Protein AF-A6QCM3-F1 (afdb_monomer)

Solvent-accessible surface area (backbone atoms only — not comparable to full-atom values): 12973 Å² total; per-residue (Å²): 137,92,85,82,81,68,59,66,68,83,46,52,61,60,51,54,53,36,46,76,75,52,32,42,80,72,39,63,31,50,43,103,75,42,80,46,74,43,72,46,65,87,65,64,56,74,44,76,52,71,50,79,30,60,52,67,71,59,39,51,53,51,54,53,53,41,45,76,72,65,36,28,58,71,45,60,38,63,46,97,69,31,36,36,35,39,33,34,29,69,42,72,60,39,85,38,44,80,50,76,41,70,46,67,71,58,46,54,53,50,51,53,52,40,43,76,72,64,27,43,80,59,38,65,35,53,50,96,73,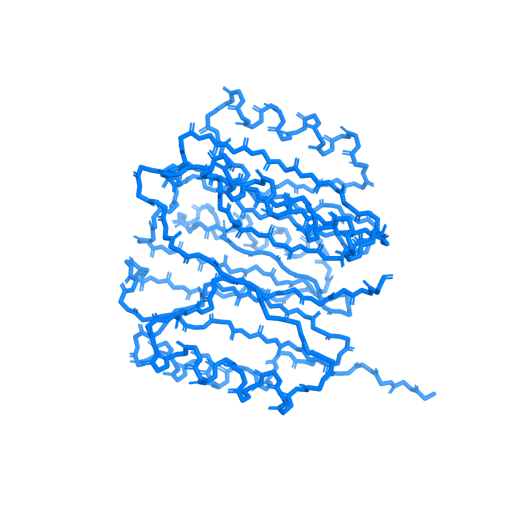30,41,39,39,29,27,24,26,68,73,63,63,79,46,74,54,71,51,77,25,70,38,52,70,52,39,53,59,46,50,53,56,36,46,76,74,52,31,41,84,60,37,54,34,50,34,89,80,25,34,42,40,33,34,32,27,41,96,77,64,79,91,84,85,86,85,89,60,97,44,69,69,60,38,53,50,52,53,56,55,41,46,75,74,72,50,77,88,74,69,65,66,58,70,76,108

Nearest PDB structures (foldseek):
  7tpu-assembly1_A  TM=5.176E-01  e=1.425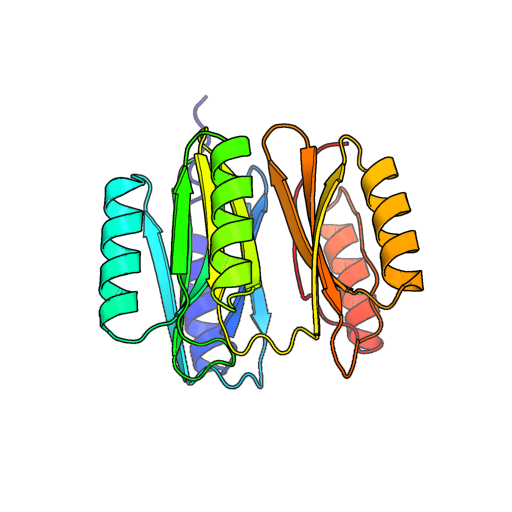E-05  Fusarium vanettenii
  7yrj-assembly1_B  T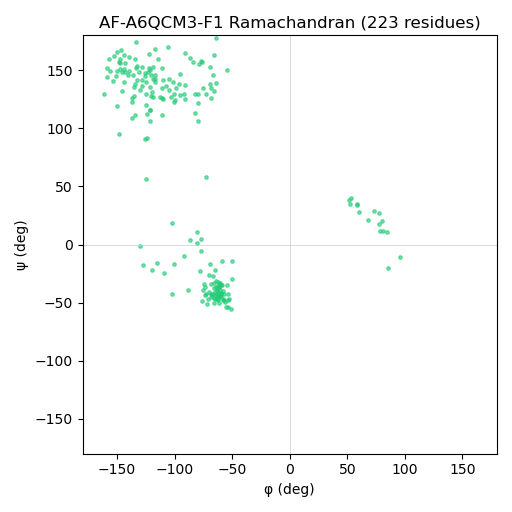M=7.910E-01  e=2.001E+00  Homo sapiens
  3v8h-assembly1_D  TM=6.532E-01  e=2.384E+00  Burkholderia thailandensis E264
  6th6-assembly1_Aj  TM=2.380E-01  e=9.130E+00  Thermococcus kodakarensis KOD1

pLDDT: mean 92.75, std 10.66, range [28.36, 98.69]

Sequence (225 aa):
MLLSKAKLGHLENPIRDAWREGYRITDFSHSPRRWSVVLSKGTDIEKQLYIHRRLMSDFKKEVLHFLRQGYEVVNVENGVGEWIAVLEKGGTFKKSRMSITRDLEEMEKIINQQKEMGFDLIDMEAAEGSWVALFARNTGFIASHYAFSETWEDLTRQIDKEWEKGNRIVNLEYGSNRWFSLYAKRKISPEELYIRKHDYKAFRRAVRQYWKVGYRITDLATGRN

Structure (mmCIF, N/CA/C/O backbone):
data_AF-A6QCM3-F1
#
_entry.id   AF-A6QCM3-F1
#
loop_
_atom_site.group_PDB
_atom_site.id
_atom_site.type_symbol
_atom_site.label_atom_id
_atom_site.label_alt_id
_atom_site.label_comp_id
_atom_site.label_asym_id
_atom_site.label_entity_id
_atom_site.label_seq_id
_atom_site.pdbx_PDB_ins_code
_atom_site.Cartn_x
_atom_site.Cartn_y
_atom_site.Cartn_z
_atom_site.occupancy
_atom_site.B_iso_or_equiv
_atom_site.auth_seq_id
_atom_site.auth_comp_id
_atom_site.auth_asym_id
_atom_site.auth_atom_id
_atom_site.pdbx_PDB_model_num
ATOM 1 N N . MET A 1 1 ? 4.576 22.859 -23.149 1.00 28.36 1 MET A N 1
ATOM 2 C CA . MET A 1 1 ? 4.572 21.443 -23.581 1.00 28.36 1 MET A CA 1
ATOM 3 C C . MET A 1 1 ? 3.937 20.611 -22.469 1.00 28.36 1 MET A C 1
ATOM 5 O O . MET A 1 1 ? 4.612 20.277 -21.507 1.00 28.36 1 MET A O 1
ATOM 9 N N . LEU A 1 2 ? 2.617 20.393 -22.537 1.00 31.88 2 LEU A N 1
ATOM 10 C CA . LEU A 1 2 ? 1.856 19.634 -21.538 1.00 31.88 2 LEU A CA 1
ATOM 11 C C . LEU A 1 2 ? 1.975 18.131 -21.822 1.00 31.88 2 LEU A C 1
ATOM 13 O O . LEU A 1 2 ? 1.440 17.648 -22.816 1.00 31.88 2 LEU A O 1
ATOM 17 N N . LEU A 1 3 ? 2.630 17.392 -20.932 1.00 33.28 3 LEU A N 1
ATOM 18 C CA . LEU A 1 3 ? 2.593 15.931 -20.902 1.00 33.28 3 LEU A CA 1
ATOM 19 C C . LEU A 1 3 ? 2.159 15.484 -19.505 1.00 33.28 3 LEU A C 1
ATOM 21 O O . LEU A 1 3 ? 2.982 15.281 -18.623 1.00 33.28 3 LEU A O 1
ATOM 25 N N . SER A 1 4 ? 0.853 15.313 -19.324 1.00 35.69 4 SER A N 1
ATOM 26 C CA . SER A 1 4 ? 0.323 14.327 -18.385 1.00 35.69 4 SER A CA 1
ATOM 27 C C . SER A 1 4 ? -1.007 13.799 -18.913 1.00 35.69 4 SER A C 1
ATOM 29 O O . SER A 1 4 ? -2.066 14.403 -18.765 1.00 35.69 4 SER A O 1
ATOM 31 N N . LYS A 1 5 ? -0.921 12.664 -19.603 1.00 40.44 5 LYS A N 1
ATOM 32 C CA . LYS A 1 5 ? -2.018 11.708 -19.769 1.00 40.44 5 LYS A CA 1
ATOM 33 C C . LYS A 1 5 ? -1.497 10.354 -19.297 1.00 40.44 5 LYS A C 1
ATOM 35 O O . LYS A 1 5 ? -1.514 9.391 -20.060 1.00 40.44 5 LYS A O 1
ATOM 40 N N . ALA A 1 6 ? -1.012 10.269 -18.059 1.00 51.53 6 ALA A N 1
ATOM 41 C CA . ALA A 1 6 ? -0.847 8.974 -17.402 1.00 51.53 6 ALA A CA 1
ATOM 42 C C . ALA A 1 6 ? -2.238 8.435 -17.025 1.00 51.53 6 ALA A C 1
ATOM 44 O O . ALA A 1 6 ? -2.543 8.211 -15.864 1.00 51.53 6 ALA A O 1
ATOM 45 N N . LYS A 1 7 ? -3.114 8.269 -18.025 1.00 66.69 7 LYS A N 1
ATOM 46 C CA . LYS A 1 7 ? -4.410 7.634 -17.830 1.00 66.69 7 LYS A CA 1
ATOM 47 C C . LYS A 1 7 ? -4.161 6.189 -17.414 1.00 66.69 7 LYS A C 1
ATOM 49 O O . LYS A 1 7 ? -3.324 5.497 -18.011 1.00 66.69 7 LYS A O 1
ATOM 54 N N . LEU A 1 8 ? -4.952 5.716 -16.458 1.00 76.81 8 LEU A N 1
ATOM 55 C CA . LEU A 1 8 ? -4.977 4.315 -16.055 1.00 76.81 8 LEU A CA 1
ATOM 56 C C . LEU A 1 8 ? -5.329 3.352 -17.203 1.00 76.81 8 LEU A C 1
ATOM 58 O O . LEU A 1 8 ? -5.094 2.157 -17.089 1.00 76.81 8 LEU A O 1
ATOM 62 N N . GLY A 1 9 ? -5.840 3.865 -18.329 1.00 79.94 9 GLY A N 1
ATOM 63 C CA . GLY A 1 9 ? -6.335 3.078 -19.463 1.00 79.94 9 GLY A CA 1
ATOM 64 C C . GLY A 1 9 ? -5.388 1.996 -19.990 1.00 79.94 9 GLY A C 1
ATOM 65 O O . GLY A 1 9 ? -5.844 0.957 -20.455 1.00 79.94 9 GLY A O 1
ATOM 66 N N . HIS A 1 10 ? -4.069 2.177 -19.872 1.00 85.94 10 HIS A N 1
ATOM 67 C CA . HIS A 1 10 ? -3.113 1.135 -20.265 1.00 85.94 10 HIS A CA 1
ATOM 68 C C . HIS A 1 10 ? -3.117 -0.100 -19.339 1.00 85.94 10 HIS A C 1
ATOM 70 O O . HIS A 1 10 ? -2.606 -1.146 -19.731 1.00 85.94 10 HIS A O 1
ATOM 76 N N . LEU A 1 11 ? -3.678 0.016 -18.131 1.00 91.31 11 LEU A N 1
ATOM 77 C CA . LEU A 1 11 ? -3.848 -1.059 -17.153 1.00 91.31 11 LEU A CA 1
ATOM 78 C C . LEU A 1 11 ? -5.268 -1.638 -17.133 1.00 91.31 11 LEU A C 1
ATOM 80 O O . LEU A 1 11 ? -5.432 -2.749 -16.645 1.00 91.31 11 LEU A O 1
ATOM 84 N N . GLU A 1 12 ? -6.277 -0.957 -17.689 1.00 89.56 12 GLU A N 1
ATOM 85 C CA . GLU A 1 12 ? -7.678 -1.415 -17.647 1.00 89.56 12 GLU A CA 1
ATOM 86 C C . GLU A 1 12 ? -7.862 -2.831 -18.213 1.00 89.56 12 GLU A C 1
ATOM 88 O O . GLU A 1 12 ? -8.388 -3.713 -17.530 1.00 89.56 12 GLU A O 1
ATOM 93 N N . ASN A 1 13 ? -7.401 -3.068 -19.447 1.00 92.31 13 ASN A N 1
ATOM 94 C CA . ASN A 1 13 ? -7.482 -4.392 -20.071 1.00 92.31 13 ASN A CA 1
ATOM 95 C C . ASN A 1 13 ? -6.601 -5.423 -19.335 1.00 92.31 13 ASN A C 1
ATOM 97 O O . ASN A 1 13 ? -7.148 -6.450 -18.938 1.00 92.31 13 ASN A O 1
ATOM 101 N N . PRO A 1 14 ? -5.301 -5.160 -19.059 1.00 95.25 14 PRO A N 1
ATOM 102 C CA . PRO A 1 14 ? -4.470 -6.086 -18.288 1.00 95.25 14 PRO A CA 1
ATOM 103 C C . PRO A 1 14 ? -5.046 -6.488 -16.927 1.00 95.25 14 PRO A C 1
ATOM 105 O O . PRO A 1 14 ? -5.004 -7.663 -16.581 1.00 95.25 14 PRO A O 1
ATOM 108 N N . ILE A 1 15 ? -5.605 -5.546 -16.160 1.00 95.75 15 ILE A N 1
ATOM 109 C CA . ILE A 1 15 ? -6.223 -5.833 -14.858 1.00 95.75 15 ILE A CA 1
ATOM 110 C C . ILE A 1 15 ? -7.460 -6.709 -15.042 1.00 95.75 15 ILE A C 1
ATOM 112 O O . ILE A 1 15 ? -7.621 -7.701 -14.333 1.00 95.75 15 ILE A O 1
ATOM 116 N N . ARG A 1 16 ? -8.325 -6.382 -16.008 1.00 94.56 16 ARG A N 1
ATOM 117 C CA . ARG A 1 16 ? -9.529 -7.174 -16.283 1.00 94.56 16 ARG A CA 1
ATOM 118 C C . ARG A 1 16 ? -9.182 -8.606 -16.684 1.00 94.56 16 ARG A C 1
ATOM 120 O O . ARG A 1 16 ? -9.846 -9.538 -16.232 1.00 94.56 16 ARG A O 1
ATOM 127 N N . ASP A 1 17 ? -8.178 -8.778 -17.533 1.00 96.88 17 ASP A N 1
ATOM 128 C CA . ASP A 1 17 ? -7.746 -10.094 -17.999 1.00 96.88 17 ASP A CA 1
ATOM 129 C C . ASP A 1 17 ? -7.102 -10.877 -16.839 1.00 96.88 17 ASP A C 1
ATOM 131 O O . ASP A 1 17 ? -7.483 -12.017 -16.576 1.00 96.88 17 ASP A O 1
ATOM 135 N N . ALA A 1 18 ? -6.267 -10.221 -16.027 1.00 96.94 18 ALA A N 1
ATOM 136 C CA . ALA A 1 18 ? -5.696 -10.800 -14.813 1.00 96.94 18 ALA A CA 1
ATOM 137 C C . ALA A 1 18 ? -6.773 -11.241 -13.800 1.00 96.94 18 ALA A C 1
ATOM 139 O O . ALA A 1 18 ? -6.686 -12.336 -13.240 1.00 96.94 18 ALA A O 1
ATOM 140 N N . TRP A 1 19 ? -7.835 -10.451 -13.599 1.00 97.25 19 TRP A N 1
ATOM 141 C CA . TRP A 1 19 ? -8.963 -10.835 -12.742 1.00 97.25 19 TRP A CA 1
ATOM 142 C C . TRP A 1 19 ? -9.665 -12.110 -13.223 1.00 97.25 19 TRP A C 1
ATOM 144 O O . TRP A 1 19 ? -10.016 -12.947 -12.384 1.00 97.25 19 TRP A O 1
ATOM 154 N N . ARG A 1 20 ? -9.833 -12.287 -14.545 1.00 97.06 20 ARG A N 1
ATOM 155 C CA . ARG A 1 20 ? -10.394 -13.515 -15.151 1.00 97.06 20 ARG A CA 1
ATOM 156 C C . ARG A 1 20 ? -9.487 -14.723 -14.936 1.00 97.06 20 ARG A C 1
ATOM 158 O O . ARG A 1 20 ? -9.981 -15.829 -14.751 1.00 97.06 20 ARG A O 1
ATOM 165 N N . GLU A 1 21 ? -8.178 -14.506 -14.903 1.00 97.62 21 GLU A N 1
ATOM 166 C CA . GLU A 1 21 ? -7.178 -15.538 -14.619 1.00 97.62 21 GLU A CA 1
ATOM 167 C C . GLU A 1 21 ? -7.007 -15.837 -13.117 1.00 97.62 21 GLU A C 1
ATOM 169 O O . GLU A 1 21 ? -6.193 -16.688 -12.738 1.00 97.62 21 GLU A O 1
ATOM 174 N N . GLY A 1 22 ? -7.772 -15.168 -12.249 1.00 96.69 22 GLY A N 1
ATOM 175 C CA . GLY A 1 22 ? -7.743 -15.361 -10.798 1.00 96.69 22 GLY A CA 1
ATOM 176 C C . GLY A 1 22 ? -6.655 -14.568 -10.072 1.00 96.69 22 GLY A C 1
ATOM 177 O O . GLY A 1 22 ? -6.427 -14.805 -8.888 1.00 96.69 22 GLY A O 1
ATOM 178 N N . TYR A 1 23 ? -5.985 -13.635 -10.748 1.00 97.62 23 TYR A N 1
ATOM 179 C CA . TYR A 1 23 ? -5.133 -12.653 -10.083 1.00 97.62 23 TYR A CA 1
ATOM 180 C C . TYR A 1 23 ? -5.975 -11.553 -9.435 1.00 97.62 23 TYR A C 1
ATOM 182 O O . TYR A 1 23 ? -7.125 -11.317 -9.812 1.00 97.62 23 TYR A O 1
ATOM 190 N N . ARG A 1 24 ? -5.397 -10.871 -8.451 1.00 97.56 24 ARG A N 1
ATOM 191 C CA . ARG A 1 24 ? -5.975 -9.757 -7.697 1.00 97.56 24 ARG A CA 1
ATOM 192 C C . ARG A 1 24 ? -4.897 -8.712 -7.458 1.00 97.56 24 ARG A C 1
ATOM 194 O O . ARG A 1 24 ? -3.727 -9.053 -7.316 1.00 97.56 24 ARG A O 1
ATOM 201 N N . ILE A 1 25 ? -5.297 -7.452 -7.450 1.00 97.06 25 ILE A N 1
ATOM 202 C CA . ILE A 1 25 ? -4.435 -6.311 -7.164 1.00 97.06 25 ILE A CA 1
ATOM 203 C C . ILE A 1 25 ? -4.051 -6.373 -5.692 1.00 97.06 25 ILE A C 1
ATOM 205 O O . ILE A 1 25 ? -4.935 -6.476 -4.848 1.00 97.06 25 ILE A O 1
ATOM 209 N N . THR A 1 26 ? -2.760 -6.341 -5.397 1.00 95.12 26 THR A N 1
ATOM 210 C CA . THR A 1 26 ? -2.258 -6.277 -4.016 1.00 95.12 26 THR A CA 1
ATOM 211 C C . THR A 1 26 ? -1.515 -4.990 -3.723 1.00 95.12 26 THR A C 1
ATOM 213 O O . THR A 1 26 ? -1.321 -4.687 -2.558 1.00 95.12 26 THR A O 1
ATOM 216 N N . ASP A 1 27 ? -1.129 -4.255 -4.764 1.00 94.88 27 ASP A N 1
ATOM 217 C CA . ASP A 1 27 ? -0.468 -2.965 -4.636 1.00 94.88 27 ASP A CA 1
ATOM 218 C C . ASP A 1 27 ? -0.624 -2.162 -5.943 1.00 94.88 27 ASP A C 1
ATOM 220 O O . ASP A 1 27 ? -0.624 -2.738 -7.045 1.00 94.88 27 ASP A O 1
ATOM 224 N N . PHE A 1 28 ? -0.780 -0.847 -5.823 1.00 93.75 28 PHE A N 1
ATOM 225 C CA . PHE A 1 28 ? -0.693 0.125 -6.906 1.00 93.75 28 PHE A CA 1
ATOM 226 C C . PHE A 1 28 ? 0.397 1.122 -6.567 1.00 93.75 28 PHE A C 1
ATOM 228 O O . PHE A 1 28 ? 0.404 1.675 -5.483 1.00 93.75 28 PHE A O 1
ATOM 235 N N . SER A 1 29 ? 1.224 1.432 -7.561 1.00 91.88 29 SER A N 1
ATOM 236 C CA . SER A 1 29 ? 2.252 2.452 -7.413 1.00 91.88 29 SER A CA 1
ATOM 237 C C . SER A 1 29 ? 2.250 3.405 -8.596 1.00 91.88 29 SER A C 1
ATOM 239 O O . SER A 1 29 ? 2.097 2.979 -9.754 1.00 91.88 29 SER A O 1
ATOM 241 N N . HIS A 1 30 ? 2.476 4.692 -8.353 1.00 89.06 30 HIS A N 1
ATOM 242 C CA . HIS A 1 30 ? 2.669 5.672 -9.409 1.00 89.06 30 HIS A CA 1
ATOM 243 C C . HIS A 1 30 ? 4.105 6.213 -9.467 1.00 89.06 30 HIS A C 1
ATOM 245 O O . HIS A 1 30 ? 4.554 7.043 -8.685 1.00 89.06 30 HIS A O 1
ATOM 251 N N . SER A 1 31 ? 4.814 5.852 -10.536 1.00 81.56 31 SER A N 1
ATOM 252 C CA . SER A 1 31 ? 6.053 6.539 -10.928 1.00 81.56 31 SER A CA 1
ATOM 253 C C . SER A 1 31 ? 5.728 7.783 -11.770 1.00 81.56 31 SER A C 1
ATOM 255 O O . SER A 1 31 ? 4.711 7.763 -12.459 1.00 81.56 31 SER A O 1
ATOM 257 N N . PRO A 1 32 ? 6.593 8.819 -11.870 1.00 73.56 32 PRO A N 1
ATOM 258 C CA . PRO A 1 32 ? 6.283 10.110 -12.515 1.00 73.56 32 PRO A CA 1
ATOM 259 C C . PRO A 1 32 ? 5.663 10.092 -13.925 1.00 73.56 32 PRO A C 1
ATOM 261 O O . PRO A 1 32 ? 5.216 11.130 -14.410 1.00 73.56 32 PRO A O 1
ATOM 264 N N . ARG A 1 33 ? 5.682 8.959 -14.634 1.00 77.19 33 ARG A N 1
ATOM 265 C CA . ARG A 1 33 ? 5.098 8.812 -15.975 1.00 77.19 33 ARG A CA 1
ATOM 266 C C . ARG A 1 33 ? 4.180 7.603 -16.134 1.00 77.19 33 ARG A C 1
ATOM 268 O O . ARG A 1 33 ? 3.698 7.381 -17.247 1.00 77.19 33 ARG A O 1
ATOM 275 N N . ARG A 1 34 ? 3.998 6.774 -15.104 1.00 84.75 34 ARG A N 1
ATOM 276 C CA . ARG A 1 34 ? 3.350 5.473 -15.269 1.00 84.75 34 ARG A CA 1
ATOM 277 C C . ARG A 1 34 ? 2.830 4.900 -13.955 1.00 84.75 34 ARG A C 1
ATOM 279 O O . ARG A 1 34 ? 3.603 4.699 -13.019 1.00 84.75 34 ARG A O 1
ATOM 286 N N . TRP A 1 35 ? 1.561 4.505 -13.998 1.00 90.38 35 TRP A N 1
ATOM 287 C CA . TRP A 1 35 ? 0.947 3.573 -13.062 1.00 90.38 35 TRP A CA 1
ATOM 288 C C . TRP A 1 35 ? 1.512 2.161 -13.229 1.00 90.38 35 TRP A C 1
ATOM 290 O O . TRP A 1 35 ? 1.629 1.643 -14.345 1.00 90.38 35 TRP A O 1
ATOM 300 N N . SER A 1 36 ? 1.835 1.534 -12.112 1.00 91.38 36 SER A N 1
ATOM 301 C CA . SER A 1 36 ? 2.206 0.130 -12.002 1.00 91.38 36 SER A CA 1
ATOM 302 C C . SER A 1 36 ? 1.256 -0.556 -11.032 1.00 91.38 36 SER A C 1
ATOM 304 O O . SER A 1 36 ? 0.698 0.078 -10.145 1.00 91.38 36 SER A O 1
ATOM 306 N N . VAL A 1 37 ? 1.058 -1.853 -11.231 1.00 94.19 37 VAL A N 1
ATOM 307 C CA . VAL A 1 37 ? 0.190 -2.670 -10.388 1.00 94.19 37 VAL A CA 1
ATOM 308 C C . VAL A 1 37 ? 0.902 -3.977 -10.080 1.00 94.19 37 VAL A C 1
ATOM 310 O O . VAL A 1 37 ? 1.499 -4.588 -10.978 1.00 94.19 37 VAL A O 1
ATOM 313 N N . VAL A 1 38 ? 0.850 -4.404 -8.824 1.00 95.38 38 VAL A N 1
ATOM 314 C CA . VAL A 1 38 ? 1.254 -5.745 -8.404 1.00 95.38 38 VAL A CA 1
ATOM 315 C C . VAL A 1 38 ? 0.011 -6.618 -8.365 1.00 95.38 38 VAL A C 1
ATOM 317 O O . VAL A 1 38 ? -1.012 -6.268 -7.777 1.00 95.38 38 VAL A O 1
ATOM 320 N N . LEU A 1 39 ? 0.102 -7.765 -9.033 1.00 96.25 39 LEU A N 1
ATOM 321 C CA . LEU A 1 39 ? -0.982 -8.726 -9.160 1.00 96.25 39 LEU A CA 1
ATOM 322 C C . LEU A 1 39 ? -0.552 -10.052 -8.537 1.00 96.25 39 LEU A C 1
ATOM 324 O O . LEU A 1 39 ? 0.469 -10.625 -8.925 1.00 96.25 39 LEU A O 1
ATOM 328 N N . SER A 1 40 ? -1.369 -10.563 -7.626 1.00 95.50 40 SER A N 1
ATOM 329 C CA . SER A 1 40 ? -1.131 -11.804 -6.891 1.00 95.50 40 SER A CA 1
ATOM 330 C C . SER A 1 40 ? -2.248 -12.807 -7.150 1.00 95.50 40 SER A C 1
ATOM 332 O O . SER A 1 40 ? -3.401 -12.429 -7.334 1.00 95.50 40 SER A O 1
ATOM 334 N N . LYS A 1 41 ? -1.917 -14.099 -7.181 1.00 95.19 41 LYS A N 1
ATOM 335 C CA . LYS A 1 41 ? -2.870 -15.204 -7.377 1.00 95.19 41 LYS A CA 1
ATOM 336 C C . LYS A 1 41 ? -2.854 -16.120 -6.158 1.00 95.19 41 LYS A C 1
ATOM 338 O O . LYS A 1 41 ? -1.827 -16.222 -5.495 1.00 95.19 41 LYS A O 1
ATOM 343 N N . GLY A 1 42 ? -3.974 -16.796 -5.895 1.00 93.44 42 GLY A N 1
ATOM 344 C CA . GLY A 1 42 ? -4.141 -17.623 -4.695 1.00 93.44 42 GLY A CA 1
ATOM 345 C C . GLY A 1 42 ? -4.420 -16.796 -3.438 1.00 93.44 42 GLY A C 1
ATOM 346 O O . GLY A 1 42 ? -4.047 -17.208 -2.348 1.00 93.44 42 GLY A O 1
ATOM 347 N N . THR A 1 43 ? -5.019 -15.614 -3.605 1.00 93.62 43 THR A N 1
ATOM 348 C CA . THR A 1 43 ? -5.510 -14.794 -2.495 1.00 93.62 43 THR A CA 1
ATOM 349 C C . THR A 1 43 ? -6.933 -15.212 -2.122 1.00 93.62 43 THR A C 1
ATOM 351 O O . THR A 1 43 ? -7.659 -15.759 -2.953 1.00 93.62 43 THR A O 1
ATOM 354 N N . ASP A 1 44 ? -7.367 -14.867 -0.911 1.00 93.62 44 ASP A N 1
ATOM 355 C CA . ASP A 1 44 ? -8.746 -15.088 -0.446 1.00 93.62 44 ASP A CA 1
ATOM 356 C C . ASP A 1 44 ? -9.736 -14.013 -0.957 1.00 93.62 44 ASP A C 1
ATOM 358 O O . ASP A 1 44 ? -10.875 -13.912 -0.507 1.00 93.62 44 ASP A O 1
ATOM 362 N N . ILE A 1 45 ? -9.315 -13.164 -1.902 1.00 96.25 45 ILE A N 1
ATOM 363 C CA . ILE A 1 45 ? -10.114 -12.032 -2.385 1.00 96.25 45 ILE A CA 1
ATOM 364 C C . ILE A 1 45 ? -11.161 -12.512 -3.400 1.00 96.25 45 ILE A C 1
ATOM 366 O O . ILE A 1 45 ? -10.873 -12.762 -4.577 1.00 96.25 45 ILE A O 1
ATOM 370 N N . GLU A 1 46 ? -12.416 -12.551 -2.966 1.00 95.06 46 GLU A N 1
ATOM 371 C CA . GLU A 1 46 ? -13.564 -12.960 -3.776 1.00 95.06 46 GLU A CA 1
ATOM 372 C C . GLU A 1 46 ? -13.923 -11.919 -4.841 1.00 95.06 46 GLU A C 1
ATOM 374 O O . GLU A 1 46 ? -14.052 -12.242 -6.025 1.00 95.06 46 GLU A O 1
ATOM 379 N N . LYS A 1 47 ? -14.082 -10.657 -4.424 1.00 96.56 47 LYS A N 1
ATOM 380 C CA . LYS A 1 47 ? -14.458 -9.539 -5.302 1.00 96.56 47 LYS A CA 1
ATOM 381 C C . LYS A 1 47 ? -13.478 -8.403 -5.113 1.00 96.56 47 LYS A C 1
ATOM 383 O O . LYS A 1 47 ? -13.100 -8.104 -3.988 1.00 96.56 47 LYS A O 1
ATOM 388 N N . GLN A 1 48 ? -13.138 -7.737 -6.205 1.00 97.06 48 GLN A N 1
ATOM 389 C CA . GLN A 1 48 ? -12.268 -6.575 -6.180 1.00 97.06 48 GLN A CA 1
ATOM 390 C C . GLN A 1 48 ? -12.731 -5.549 -7.207 1.00 97.06 48 GLN A C 1
ATOM 392 O O . GLN A 1 48 ? -13.291 -5.903 -8.245 1.00 97.06 48 GLN A O 1
ATOM 397 N N . LEU A 1 49 ? -12.504 -4.284 -6.894 1.00 97.25 49 LEU A N 1
ATOM 398 C CA . LEU A 1 49 ? -12.621 -3.159 -7.806 1.00 97.25 49 LEU A CA 1
ATOM 399 C C . LEU A 1 49 ? -11.573 -2.113 -7.434 1.00 97.25 49 LEU A C 1
ATOM 401 O O . LEU A 1 49 ? -10.983 -2.171 -6.356 1.00 97.25 49 LEU A O 1
ATOM 405 N N . TYR A 1 50 ? -11.362 -1.144 -8.315 1.00 96.81 50 TYR A N 1
ATOM 406 C CA . TYR A 1 50 ? -10.630 0.063 -7.966 1.00 96.81 50 TYR A CA 1
ATOM 407 C C . TYR A 1 50 ? -11.476 1.293 -8.292 1.00 96.81 50 TYR A C 1
ATOM 409 O O . TYR A 1 50 ? -12.277 1.290 -9.231 1.00 96.81 50 TYR A O 1
ATOM 417 N N . ILE A 1 51 ? -11.302 2.341 -7.497 1.00 96.06 51 ILE A N 1
ATOM 418 C CA . ILE A 1 51 ? -11.842 3.680 -7.743 1.00 96.06 51 ILE A CA 1
ATOM 419 C C . ILE A 1 51 ? -10.703 4.521 -8.297 1.00 96.06 51 ILE A C 1
ATOM 421 O O . ILE A 1 51 ? -9.586 4.403 -7.817 1.00 96.06 51 ILE A O 1
ATOM 425 N N . HIS A 1 52 ? -10.981 5.368 -9.286 1.00 93.62 52 HIS A N 1
ATOM 426 C CA . HIS A 1 52 ? -9.999 6.284 -9.873 1.00 93.62 52 HIS A CA 1
ATOM 427 C C . HIS A 1 52 ? -10.640 7.656 -10.074 1.00 93.62 52 HIS A C 1
ATOM 429 O O . HIS A 1 52 ? -11.542 7.805 -10.903 1.00 93.62 52 HIS A O 1
ATOM 435 N N . ARG A 1 53 ? -10.249 8.653 -9.275 1.00 94.00 53 ARG A N 1
ATOM 436 C CA . ARG A 1 53 ? -10.863 9.992 -9.273 1.00 94.00 53 ARG A CA 1
ATOM 437 C C . ARG A 1 53 ? -9.821 11.076 -9.035 1.00 94.00 53 ARG A C 1
ATOM 439 O O . ARG A 1 53 ? -8.964 10.947 -8.178 1.00 94.00 53 ARG A O 1
ATOM 446 N N . ARG A 1 54 ? -9.946 12.190 -9.757 1.00 91.75 54 ARG A N 1
ATOM 447 C CA . ARG A 1 54 ? -9.103 13.380 -9.563 1.00 91.75 54 ARG A CA 1
ATOM 448 C C . ARG A 1 54 ? -9.505 14.177 -8.323 1.00 91.75 54 ARG A C 1
ATOM 450 O O . ARG A 1 54 ? -8.668 14.563 -7.524 1.00 91.75 54 ARG A O 1
ATOM 457 N N . LEU A 1 55 ? -10.799 14.457 -8.172 1.00 92.50 55 LEU A N 1
ATOM 458 C CA . LEU A 1 55 ? -11.283 15.275 -7.063 1.00 92.50 55 LEU A CA 1
ATOM 459 C C . LEU A 1 55 ? -11.381 14.433 -5.789 1.00 92.50 55 LEU A C 1
ATOM 461 O O . LEU A 1 55 ? -12.142 13.467 -5.741 1.00 92.50 55 LEU A O 1
ATOM 465 N N . MET A 1 56 ? -10.671 14.851 -4.738 1.00 93.31 56 MET A N 1
ATOM 466 C CA . MET A 1 56 ? -10.683 14.192 -3.425 1.00 93.31 56 MET A CA 1
ATOM 467 C C . MET A 1 56 ? -12.103 14.029 -2.849 1.00 93.31 56 MET A C 1
ATOM 469 O O . MET A 1 56 ? -12.409 13.027 -2.206 1.00 93.31 56 MET A O 1
ATOM 473 N N . SER A 1 57 ? -13.006 14.985 -3.096 1.00 94.81 57 SER A N 1
ATOM 474 C CA . SER A 1 57 ? -14.406 14.893 -2.657 1.00 94.81 57 SER A CA 1
ATOM 475 C C . SER A 1 57 ? -15.144 13.716 -3.294 1.00 94.81 57 SER A C 1
ATOM 477 O O . SER A 1 57 ? -15.852 12.983 -2.600 1.00 94.81 57 SER A O 1
ATOM 479 N N . ASP A 1 58 ? -14.954 13.514 -4.598 1.00 95.62 58 ASP A N 1
ATOM 480 C CA . ASP A 1 58 ? -15.595 12.438 -5.355 1.00 95.62 58 ASP A CA 1
ATOM 481 C C . ASP A 1 58 ? -14.959 11.096 -5.006 1.00 95.62 58 ASP A C 1
ATOM 483 O O . ASP A 1 58 ? -15.669 10.130 -4.727 1.00 95.62 58 ASP A O 1
ATOM 487 N N . PHE A 1 59 ? -13.625 11.070 -4.922 1.00 95.88 59 PHE A N 1
ATOM 488 C CA . PHE A 1 59 ? -12.856 9.924 -4.449 1.00 95.88 59 PHE A CA 1
ATOM 489 C C . PHE A 1 59 ? -13.378 9.423 -3.097 1.00 95.88 59 PHE A C 1
ATOM 491 O O . PHE A 1 59 ? -13.821 8.280 -2.972 1.00 95.88 59 PHE A O 1
ATOM 498 N N . LYS A 1 60 ? -13.432 10.311 -2.097 1.00 97.00 60 LYS A N 1
ATOM 499 C CA . LYS A 1 60 ? -13.923 9.992 -0.753 1.00 97.00 60 LYS A CA 1
ATOM 500 C C . LYS A 1 60 ? -15.371 9.514 -0.772 1.00 97.00 60 LYS A C 1
ATOM 502 O O . LYS A 1 60 ? -15.705 8.544 -0.091 1.00 97.00 60 LYS A O 1
ATOM 507 N N . LYS A 1 61 ? -16.244 10.181 -1.531 1.00 97.62 61 LYS A N 1
ATOM 508 C CA . LYS A 1 61 ? -17.663 9.813 -1.634 1.00 97.62 61 LYS A CA 1
ATOM 509 C C . LYS A 1 61 ? -17.835 8.387 -2.159 1.00 97.62 61 LYS A C 1
ATOM 511 O O . LYS A 1 61 ? -18.660 7.648 -1.619 1.00 97.62 61 LYS A O 1
ATOM 516 N N . GLU A 1 62 ? -17.068 8.003 -3.175 1.00 98.19 62 GLU A N 1
ATOM 517 C CA . GLU A 1 62 ? -17.135 6.665 -3.763 1.00 98.19 62 GLU A CA 1
ATOM 518 C C . GLU A 1 62 ? -16.517 5.596 -2.864 1.00 98.19 62 GLU A C 1
ATOM 520 O O . GLU A 1 62 ? -17.147 4.558 -2.660 1.00 98.19 62 GLU A O 1
ATOM 525 N N . VAL A 1 63 ? -15.363 5.858 -2.241 1.00 98.06 63 VAL A N 1
ATOM 526 C CA . VAL A 1 63 ? -14.773 4.923 -1.266 1.00 98.06 63 VAL A CA 1
ATOM 527 C C . VAL A 1 63 ? -15.782 4.645 -0.150 1.00 98.06 63 VAL A C 1
ATOM 529 O O . VAL A 1 63 ? -16.118 3.494 0.121 1.00 98.06 63 VAL A O 1
ATOM 532 N N . LEU A 1 64 ? -16.370 5.695 0.435 1.00 98.00 64 LEU A N 1
ATOM 533 C CA . LEU A 1 64 ? -17.383 5.553 1.484 1.00 98.00 64 LEU A CA 1
ATOM 534 C C . LEU A 1 64 ? -18.647 4.821 1.005 1.00 98.00 64 LEU A C 1
ATOM 536 O O . LEU A 1 64 ? -19.293 4.140 1.802 1.00 98.00 64 LEU A O 1
ATOM 540 N N . HIS A 1 65 ? -19.033 4.969 -0.265 1.00 97.88 65 HIS A N 1
ATOM 541 C CA . HIS A 1 65 ? -20.158 4.230 -0.839 1.00 97.88 65 HIS A CA 1
ATOM 542 C C . HIS A 1 65 ? -19.906 2.721 -0.814 1.00 97.88 65 HIS A C 1
ATOM 544 O O . HIS A 1 65 ? -20.762 1.977 -0.333 1.00 97.88 65 HIS A O 1
ATOM 550 N N . PHE A 1 66 ? -18.731 2.274 -1.251 1.00 98.06 66 PHE A N 1
ATOM 551 C CA . PHE A 1 66 ? -18.388 0.853 -1.275 1.00 98.06 66 PHE A CA 1
ATOM 552 C C . PHE A 1 66 ? -18.074 0.283 0.113 1.00 98.06 66 PHE A C 1
ATOM 554 O O . PHE A 1 66 ? -18.480 -0.846 0.396 1.00 98.06 66 PHE A O 1
ATOM 561 N N . LEU A 1 67 ? -17.478 1.068 1.018 1.00 97.88 67 LEU A N 1
ATOM 562 C CA . LEU A 1 67 ? -17.334 0.672 2.426 1.00 97.88 67 LEU A CA 1
ATOM 563 C C . LEU A 1 67 ? -18.699 0.354 3.062 1.00 97.88 67 LEU A C 1
ATOM 565 O O . LEU A 1 67 ? -18.859 -0.675 3.715 1.00 97.88 67 LEU A O 1
ATOM 569 N N . ARG A 1 68 ? -19.738 1.165 2.798 1.00 97.56 68 ARG A N 1
ATOM 570 C CA . ARG A 1 68 ? -21.114 0.881 3.264 1.00 97.56 68 ARG A CA 1
ATOM 571 C C . ARG A 1 68 ? -21.728 -0.374 2.645 1.00 97.56 68 ARG A C 1
ATOM 573 O O . ARG A 1 68 ? -22.651 -0.943 3.217 1.00 97.56 68 ARG A O 1
ATOM 580 N N . GLN A 1 69 ? -21.228 -0.811 1.496 1.00 97.19 69 GLN A N 1
ATOM 581 C CA . GLN A 1 69 ? -21.633 -2.065 0.865 1.00 97.19 69 GLN A CA 1
ATOM 582 C C . GLN A 1 69 ? -20.835 -3.269 1.382 1.00 97.19 69 GLN A C 1
ATOM 584 O O . GLN A 1 69 ? -21.014 -4.375 0.868 1.00 97.19 69 GLN A O 1
ATOM 589 N N . GLY A 1 70 ? -19.956 -3.079 2.369 1.00 96.75 70 GLY A N 1
ATOM 590 C CA . GLY A 1 70 ? -19.139 -4.129 2.967 1.00 96.75 70 GLY A CA 1
ATOM 591 C C . GLY A 1 70 ? -17.901 -4.491 2.153 1.00 96.75 70 GLY A C 1
ATOM 592 O O . GLY A 1 70 ? -17.423 -5.612 2.280 1.00 96.75 70 GLY A O 1
ATOM 593 N N . TYR A 1 71 ? -17.439 -3.609 1.260 1.00 98.44 71 TYR A N 1
ATOM 594 C CA . TYR A 1 71 ? -16.069 -3.694 0.751 1.00 98.44 71 TYR A CA 1
ATOM 595 C C . TYR A 1 71 ? -15.093 -3.172 1.800 1.00 98.44 71 TYR A C 1
ATOM 597 O O . TYR A 1 71 ? -15.462 -2.361 2.645 1.00 98.44 71 TYR A O 1
ATOM 605 N N . GLU A 1 72 ? -13.848 -3.605 1.685 1.00 98.44 72 GLU A N 1
ATOM 606 C CA . GLU A 1 72 ? -12.714 -3.104 2.439 1.00 98.44 72 GLU A CA 1
ATOM 607 C C . GLU A 1 72 ? -11.820 -2.277 1.513 1.00 98.44 72 GLU A C 1
ATOM 609 O O . GLU A 1 72 ? -11.591 -2.696 0.384 1.00 98.44 72 GLU A O 1
ATOM 614 N N . VAL A 1 73 ? -11.335 -1.115 1.952 1.00 98.38 73 VAL A N 1
ATOM 615 C CA . VAL A 1 73 ? -10.307 -0.331 1.251 1.00 98.38 73 VAL A CA 1
ATOM 616 C C . VAL A 1 73 ? -8.935 -0.757 1.761 1.00 98.38 73 VAL A C 1
ATOM 618 O O . VAL A 1 73 ? -8.710 -0.778 2.971 1.00 98.38 73 VAL A O 1
ATOM 621 N N . VAL A 1 74 ? -8.049 -1.156 0.850 1.00 97.31 74 VAL A N 1
ATOM 622 C CA . VAL A 1 74 ? -6.824 -1.893 1.219 1.00 97.31 74 VAL A CA 1
ATOM 623 C C . VAL A 1 74 ? -5.542 -1.296 0.672 1.00 97.31 74 VAL A C 1
ATOM 625 O O . VAL A 1 74 ? -4.479 -1.619 1.181 1.00 97.31 74 VAL A O 1
ATOM 628 N N . ASN A 1 75 ? -5.652 -0.430 -0.332 1.00 97.56 75 ASN A N 1
ATOM 629 C CA . ASN A 1 75 ? -4.535 0.347 -0.840 1.00 97.56 75 ASN A CA 1
ATOM 630 C C . ASN A 1 75 ? -5.047 1.677 -1.406 1.00 97.56 75 ASN A C 1
ATOM 632 O O . ASN A 1 75 ? -6.164 1.726 -1.944 1.00 97.56 75 ASN A O 1
ATOM 636 N N . VAL A 1 76 ? -4.265 2.739 -1.251 1.00 97.06 76 VAL A N 1
ATOM 637 C CA . VAL A 1 76 ? -4.507 4.079 -1.785 1.00 97.06 76 VAL A CA 1
ATOM 638 C C . VAL A 1 76 ? -3.223 4.617 -2.400 1.00 97.06 76 VAL A C 1
ATOM 640 O O . VAL A 1 76 ? -2.159 4.472 -1.830 1.00 97.06 76 VAL A O 1
ATOM 643 N N . GLU A 1 77 ? -3.332 5.266 -3.554 1.00 95.50 77 GLU A N 1
ATOM 644 C CA . GLU A 1 77 ? -2.170 5.825 -4.252 1.00 95.50 77 GLU A CA 1
ATOM 645 C C . GLU A 1 77 ? -2.577 7.102 -5.003 1.00 95.50 77 GLU A C 1
ATOM 647 O O . GLU A 1 77 ? -3.730 7.238 -5.445 1.00 95.50 77 GLU A O 1
ATOM 652 N N . ASN A 1 78 ? -1.645 8.040 -5.177 1.00 93.25 78 ASN A N 1
ATOM 653 C CA . ASN A 1 78 ? -1.823 9.232 -5.993 1.00 93.25 78 ASN A CA 1
ATOM 654 C C . ASN A 1 78 ? -0.815 9.308 -7.143 1.00 93.25 78 ASN A C 1
ATOM 656 O O . ASN A 1 78 ? 0.400 9.262 -6.987 1.00 93.25 78 ASN A O 1
ATOM 660 N N . GLY A 1 79 ? -1.335 9.563 -8.340 1.00 89.31 79 GLY A N 1
ATOM 661 C CA . GLY A 1 79 ? -0.521 9.736 -9.530 1.00 89.31 79 GLY A CA 1
ATOM 662 C C . GLY A 1 79 ? -0.951 10.927 -10.357 1.00 89.31 79 GLY A C 1
ATOM 663 O O . GLY A 1 79 ? -2.008 10.923 -10.979 1.00 89.31 79 GLY A O 1
ATOM 664 N N . VAL A 1 80 ? -0.100 11.954 -10.400 1.00 85.50 80 VAL A N 1
ATOM 665 C CA . VAL A 1 80 ? -0.327 13.198 -11.163 1.00 85.50 80 VAL A CA 1
ATOM 666 C C . VAL A 1 80 ? -1.674 13.863 -10.835 1.00 85.50 80 VAL A C 1
ATOM 668 O O . VAL A 1 80 ? -2.360 14.395 -11.715 1.00 85.50 80 VAL A O 1
ATOM 671 N N . GLY A 1 81 ? -2.038 13.842 -9.551 1.00 88.19 81 GLY A N 1
ATOM 672 C CA . GLY A 1 81 ? -3.277 14.420 -9.037 1.00 88.19 81 GLY A CA 1
ATOM 673 C C . GLY A 1 81 ? -4.521 13.572 -9.289 1.00 88.19 81 GLY A C 1
ATOM 674 O O . GLY A 1 81 ? -5.639 14.078 -9.250 1.00 88.19 81 GLY A O 1
ATOM 675 N N . GLU A 1 82 ? -4.351 12.288 -9.593 1.00 90.94 82 GLU A N 1
ATOM 676 C CA . GLU A 1 82 ? -5.442 11.322 -9.628 1.00 90.94 82 GLU A CA 1
ATOM 677 C C . GLU A 1 82 ? -5.272 10.306 -8.501 1.00 90.94 82 GLU A C 1
ATOM 679 O O . GLU A 1 82 ? -4.225 9.676 -8.382 1.00 90.94 82 GLU A O 1
ATOM 684 N N . TRP A 1 83 ? -6.319 10.143 -7.697 1.00 94.25 83 TRP A N 1
ATOM 685 C CA . TRP A 1 83 ? -6.376 9.211 -6.579 1.00 94.25 83 TRP A CA 1
ATOM 686 C C . TRP A 1 83 ? -6.934 7.866 -7.021 1.00 94.25 83 TRP A C 1
ATOM 688 O O . TRP A 1 83 ? -7.941 7.804 -7.741 1.00 94.25 83 TRP A O 1
ATOM 698 N N . ILE A 1 84 ? -6.309 6.796 -6.542 1.00 96.00 84 ILE A N 1
ATOM 699 C CA . ILE A 1 84 ? -6.787 5.425 -6.670 1.00 96.00 84 ILE A CA 1
ATOM 700 C C . ILE A 1 84 ? -7.020 4.834 -5.293 1.00 96.00 84 ILE A C 1
ATOM 702 O O . ILE A 1 84 ? -6.258 5.082 -4.372 1.00 96.00 84 ILE A O 1
ATOM 706 N N . ALA A 1 85 ? -8.073 4.032 -5.173 1.00 97.50 85 ALA A N 1
ATOM 707 C CA . ALA A 1 85 ? -8.242 3.116 -4.058 1.00 97.50 85 ALA A CA 1
ATOM 708 C C . ALA A 1 85 ? -8.536 1.727 -4.605 1.00 97.50 85 ALA A C 1
ATOM 710 O O . ALA A 1 85 ? -9.374 1.582 -5.499 1.00 97.50 85 ALA A O 1
ATOM 711 N N . VAL A 1 86 ? -7.900 0.712 -4.033 1.00 98.12 86 VAL A N 1
ATOM 712 C CA . VAL A 1 86 ? -8.256 -0.692 -4.246 1.00 98.12 86 VAL A CA 1
ATOM 713 C C . VAL A 1 86 ? -9.240 -1.104 -3.167 1.00 98.12 86 VAL A C 1
ATOM 715 O O . VAL A 1 86 ? -9.004 -0.880 -1.977 1.00 98.12 86 VAL A O 1
ATOM 718 N N . LEU A 1 87 ? -10.351 -1.705 -3.590 1.00 98.38 87 LEU A N 1
ATOM 719 C CA . LEU A 1 87 ? -11.385 -2.194 -2.694 1.00 98.38 87 LEU A CA 1
ATOM 720 C C . LEU A 1 87 ? -11.677 -3.666 -2.934 1.00 98.38 87 LEU A C 1
ATOM 722 O O . LEU A 1 87 ? -11.798 -4.106 -4.079 1.00 98.38 87 LEU A O 1
ATOM 726 N N . GLU A 1 88 ? -11.876 -4.418 -1.859 1.00 97.62 88 GLU A N 1
ATOM 727 C CA . GLU A 1 88 ? -12.055 -5.865 -1.919 1.00 97.62 88 GLU A CA 1
ATOM 728 C C . GLU A 1 88 ? -13.125 -6.418 -0.970 1.00 97.62 88 GLU A C 1
ATOM 730 O O . GLU A 1 88 ? -13.544 -5.778 -0.011 1.00 97.62 88 GLU A O 1
ATOM 735 N N . LYS A 1 89 ? -13.592 -7.635 -1.260 1.00 96.62 89 LYS A N 1
ATOM 736 C CA . LYS A 1 89 ? -14.419 -8.477 -0.384 1.00 96.62 89 LYS A CA 1
ATOM 737 C C . LYS A 1 89 ? -13.835 -9.878 -0.324 1.00 96.62 89 LYS A C 1
ATOM 739 O O . LYS A 1 89 ? -13.288 -10.357 -1.313 1.00 96.62 89 LYS A O 1
ATOM 744 N N . GLY A 1 90 ? -14.001 -10.534 0.821 1.00 92.94 90 GLY A N 1
ATOM 745 C CA . GLY A 1 90 ? -13.481 -11.884 1.069 1.00 92.94 90 GLY A CA 1
ATOM 746 C C . GLY A 1 90 ? -12.032 -11.914 1.563 1.00 92.94 90 GLY A C 1
ATOM 747 O O . GLY A 1 90 ? -11.662 -12.860 2.243 1.00 92.94 90 GLY A O 1
ATOM 748 N N . GLY A 1 91 ? -11.262 -10.839 1.343 1.00 93.06 91 GLY A N 1
ATOM 749 C CA . GLY A 1 91 ? -9.873 -10.721 1.789 1.00 93.06 91 GLY A CA 1
ATOM 750 C C . GLY A 1 91 ? -9.676 -10.734 3.310 1.00 93.06 91 GLY A C 1
ATOM 751 O O . GLY A 1 91 ? -10.628 -10.798 4.099 1.00 93.06 91 GLY A O 1
ATOM 752 N N . THR A 1 92 ? -8.413 -10.680 3.730 1.00 92.12 92 THR A N 1
ATOM 753 C CA . THR A 1 92 ? -7.998 -10.854 5.131 1.00 92.12 92 THR A CA 1
ATOM 754 C C . THR A 1 92 ? -8.411 -9.680 6.014 1.00 92.12 92 THR A C 1
ATOM 756 O O . THR A 1 92 ? -8.884 -9.890 7.134 1.00 92.12 92 THR A O 1
ATOM 759 N N . PHE A 1 93 ? -8.287 -8.454 5.505 1.00 95.31 93 PHE A N 1
ATOM 760 C CA . PHE A 1 93 ? -8.631 -7.240 6.233 1.00 95.31 93 PHE A CA 1
ATOM 761 C C . PHE A 1 93 ? -10.130 -7.143 6.502 1.00 95.31 93 PHE A C 1
ATOM 763 O O . PHE A 1 93 ? -10.961 -7.613 5.722 1.00 95.31 93 PHE A O 1
ATOM 770 N N . LYS A 1 94 ? -10.475 -6.558 7.653 1.00 96.62 94 LYS A N 1
ATOM 771 C CA . LYS A 1 94 ? -11.856 -6.346 8.099 1.00 96.62 94 LYS A CA 1
ATOM 772 C C . LYS A 1 94 ? -12.033 -4.947 8.673 1.00 96.62 94 LYS A C 1
ATOM 774 O O . LYS A 1 94 ? -11.164 -4.463 9.397 1.00 96.62 94 LYS A O 1
ATOM 779 N N . LYS A 1 95 ? -13.211 -4.354 8.474 1.00 97.50 95 LYS A N 1
ATOM 780 C CA . LYS A 1 95 ? -13.612 -3.055 9.048 1.00 97.50 95 LYS A CA 1
ATOM 781 C C . LYS A 1 95 ? -12.670 -1.908 8.664 1.00 97.50 95 LYS A C 1
ATOM 783 O O . LYS A 1 95 ? -12.428 -1.024 9.478 1.00 97.50 95 LYS A O 1
ATOM 788 N N . SER A 1 96 ? -12.125 -1.930 7.463 1.00 98.25 96 SER A N 1
ATOM 789 C CA . SER A 1 96 ? -11.225 -0.904 6.967 1.00 98.25 96 SER A CA 1
ATOM 790 C C . SER A 1 96 ? -11.823 0.504 7.055 1.00 98.25 96 SER A C 1
ATOM 792 O O . SER A 1 96 ? -13.042 0.714 7.018 1.00 98.25 96 SER A O 1
ATOM 794 N N . ARG A 1 97 ? -10.942 1.486 7.226 1.00 98.06 97 ARG A N 1
ATOM 795 C CA . ARG A 1 97 ? -11.270 2.904 7.372 1.00 98.06 97 ARG A CA 1
ATOM 796 C C . ARG A 1 97 ? -10.269 3.736 6.597 1.00 98.06 97 ARG A C 1
ATOM 798 O O . ARG A 1 97 ? -9.102 3.378 6.521 1.00 98.06 97 ARG A O 1
ATOM 805 N N . MET A 1 98 ? -10.735 4.875 6.099 1.00 98.44 98 MET A N 1
ATOM 806 C CA . MET A 1 98 ? -9.897 5.876 5.454 1.00 98.44 98 MET A CA 1
ATOM 807 C C . MET A 1 98 ? -10.007 7.194 6.214 1.00 98.44 98 MET A C 1
ATOM 809 O O . MET A 1 98 ? -11.117 7.699 6.421 1.00 98.44 98 MET A O 1
ATOM 813 N N . SER A 1 99 ? -8.861 7.758 6.578 1.00 98.25 99 SER A N 1
ATOM 814 C CA . SER A 1 99 ? -8.744 9.089 7.173 1.00 98.25 99 SER A CA 1
ATOM 815 C C . SER A 1 99 ? -7.942 9.994 6.255 1.00 98.25 99 SER A C 1
ATOM 817 O O . SER A 1 99 ? -6.998 9.546 5.614 1.00 98.25 99 SER A O 1
ATOM 819 N N . ILE A 1 100 ? -8.335 11.264 6.181 1.00 97.38 100 ILE A N 1
ATOM 820 C CA . ILE A 1 100 ? -7.691 12.264 5.328 1.00 97.38 100 ILE A CA 1
ATOM 821 C C . ILE A 1 100 ? -7.528 13.540 6.146 1.00 97.38 100 ILE A C 1
ATOM 823 O O . ILE A 1 100 ? -8.522 14.042 6.676 1.00 97.38 100 ILE A O 1
ATOM 827 N N . THR A 1 101 ? -6.318 14.083 6.200 1.00 97.00 101 THR A N 1
ATOM 828 C CA . THR A 1 101 ? -6.041 15.421 6.745 1.00 97.00 101 THR A CA 1
ATOM 829 C C . THR A 1 101 ? -4.927 16.099 5.944 1.00 97.00 101 THR A C 1
ATOM 831 O O . THR A 1 101 ? -4.222 15.452 5.178 1.00 97.00 101 THR A O 1
ATOM 834 N N . ARG A 1 102 ? -4.793 17.419 6.071 1.00 95.00 102 ARG A N 1
ATOM 835 C CA . ARG A 1 102 ? -3.678 18.194 5.505 1.00 95.00 102 ARG A CA 1
ATOM 836 C C . ARG A 1 102 ? -2.513 18.361 6.478 1.00 95.00 102 ARG A C 1
ATOM 838 O O . ARG A 1 102 ? -1.454 18.826 6.070 1.00 95.00 102 ARG A O 1
ATOM 845 N N . ASP A 1 103 ? -2.711 17.994 7.738 1.00 95.50 103 ASP A N 1
ATOM 846 C CA . ASP A 1 103 ? -1.750 18.198 8.809 1.00 95.50 103 ASP A CA 1
ATOM 847 C C . ASP A 1 103 ? -1.169 16.857 9.269 1.00 95.50 103 ASP A C 1
ATOM 849 O O . ASP A 1 103 ? -1.904 15.919 9.583 1.00 95.50 103 ASP A O 1
ATOM 853 N N . LEU A 1 104 ? 0.162 16.749 9.265 1.00 92.94 104 LEU A N 1
ATOM 854 C CA . LEU A 1 104 ? 0.820 15.507 9.659 1.00 92.94 104 LEU A CA 1
ATOM 855 C C . LEU A 1 104 ? 0.607 15.221 11.149 1.00 92.94 104 LEU A C 1
ATOM 857 O O . LEU A 1 104 ? 0.294 14.086 11.480 1.00 92.94 104 LEU A O 1
ATOM 861 N N . GLU A 1 105 ? 0.706 16.213 12.036 1.00 95.81 105 GLU A N 1
ATOM 862 C CA . GLU A 1 105 ? 0.528 16.004 13.481 1.00 95.81 105 GLU A CA 1
ATOM 863 C C . GLU A 1 105 ? -0.897 15.535 13.812 1.00 95.81 105 GLU A C 1
ATOM 865 O O . GLU A 1 105 ? -1.109 14.699 14.694 1.00 95.81 105 GLU A O 1
ATOM 870 N N . GLU A 1 106 ? -1.899 16.044 13.094 1.00 98.12 106 GLU A N 1
ATOM 871 C CA . GLU A 1 106 ? -3.264 15.532 13.157 1.00 98.12 106 GLU A CA 1
ATOM 872 C C . GLU A 1 106 ? -3.331 14.080 12.677 1.00 98.12 106 GLU A C 1
ATOM 874 O O . GLU A 1 106 ? -3.974 13.256 13.331 1.00 98.12 106 GLU A O 1
ATOM 879 N N . MET A 1 107 ? -2.638 13.735 11.589 1.00 97.44 107 MET A N 1
ATOM 880 C CA . MET A 1 107 ? -2.579 12.351 11.123 1.00 97.44 107 MET A CA 1
ATOM 881 C C . MET A 1 107 ? -1.951 11.428 12.176 1.00 97.44 107 MET A C 1
ATOM 883 O O . MET A 1 107 ? -2.486 10.351 12.432 1.00 97.44 107 MET A O 1
ATOM 887 N N . GLU A 1 108 ? -0.884 11.848 12.856 1.00 97.19 108 GLU A N 1
ATOM 888 C CA . GLU A 1 108 ? -0.266 11.065 13.936 1.00 97.19 108 GLU A CA 1
ATOM 889 C C . GLU A 1 108 ? -1.236 10.835 15.103 1.00 97.19 108 GLU A C 1
ATOM 891 O O . GLU A 1 108 ? -1.351 9.719 15.622 1.00 97.19 108 GLU A O 1
ATOM 896 N N . LYS A 1 109 ? -2.011 11.861 15.481 1.00 98.50 109 LYS A N 1
ATOM 897 C CA . LYS A 1 109 ? -3.083 11.733 16.484 1.00 98.50 109 LYS A CA 1
ATOM 898 C C . LYS A 1 109 ? -4.150 10.738 16.033 1.00 98.50 109 LYS A C 1
ATOM 900 O O . LYS A 1 109 ? -4.555 9.889 16.826 1.00 98.50 109 LYS A O 1
ATOM 905 N N . ILE A 1 110 ? -4.575 10.803 14.770 1.00 98.62 110 ILE A N 1
ATOM 906 C CA . ILE A 1 110 ? -5.549 9.866 14.195 1.00 98.62 110 ILE A CA 1
ATOM 907 C C . ILE A 1 110 ? -5.005 8.436 14.234 1.00 98.62 110 ILE A C 1
ATOM 909 O O . ILE A 1 110 ? -5.733 7.535 14.648 1.00 98.62 110 ILE A O 1
ATOM 913 N N . ILE A 1 111 ? -3.746 8.210 13.847 1.00 98.38 111 ILE A N 1
ATOM 914 C CA . ILE A 1 111 ? -3.124 6.878 13.878 1.00 98.38 111 ILE A CA 1
ATOM 915 C C . ILE A 1 111 ? -3.155 6.307 15.296 1.00 98.38 111 ILE A C 1
ATOM 917 O O . ILE A 1 111 ? -3.592 5.171 15.487 1.00 98.38 111 ILE A O 1
ATOM 921 N N . ASN A 1 112 ? -2.752 7.096 16.295 1.00 98.12 112 ASN A N 1
ATOM 922 C CA . ASN A 1 112 ? -2.754 6.662 17.692 1.00 98.12 112 ASN A CA 1
ATOM 923 C C . ASN A 1 112 ? -4.169 6.326 18.183 1.00 98.12 112 ASN A C 1
ATOM 925 O O . ASN A 1 112 ? -4.380 5.260 18.759 1.00 98.12 112 ASN A O 1
ATOM 929 N N . GLN A 1 113 ? -5.160 7.161 17.863 1.00 98.56 113 GLN A N 1
ATOM 930 C CA . GLN A 1 113 ? -6.563 6.892 18.193 1.00 98.56 113 GLN A CA 1
ATOM 931 C C . GLN A 1 113 ? -7.083 5.612 17.522 1.00 98.56 113 GLN A C 1
ATOM 933 O O . GLN A 1 113 ? -7.745 4.797 18.163 1.00 98.56 113 GLN A O 1
ATOM 938 N N . GLN A 1 114 ? -6.787 5.389 16.237 1.00 98.44 114 GLN A N 1
ATOM 939 C CA . GLN A 1 114 ? -7.189 4.157 15.549 1.00 98.44 114 GLN A CA 1
ATOM 940 C C . GLN A 1 114 ? -6.520 2.923 16.174 1.00 98.44 114 GLN A C 1
ATOM 942 O O . GLN A 1 114 ? -7.190 1.902 16.355 1.00 98.44 114 GLN A O 1
ATOM 947 N N . LYS A 1 115 ? -5.251 3.036 16.583 1.00 97.75 115 LYS A N 1
ATOM 948 C CA . LYS A 1 115 ? -4.514 1.979 17.286 1.00 97.75 115 LYS A CA 1
ATOM 949 C C . LYS A 1 115 ? -5.147 1.623 18.628 1.00 97.75 115 LYS A C 1
ATOM 951 O O . LYS A 1 115 ? -5.371 0.444 18.895 1.00 97.75 115 LYS A O 1
ATOM 956 N N . GLU A 1 116 ? -5.523 2.612 19.435 1.00 97.81 116 GLU A N 1
ATOM 957 C CA . GLU A 1 116 ? -6.267 2.406 20.690 1.00 97.81 116 GLU A CA 1
ATOM 958 C C . GLU A 1 116 ? -7.629 1.738 20.453 1.00 97.81 116 GLU A C 1
ATOM 960 O O . GLU A 1 116 ? -8.079 0.904 21.239 1.00 97.81 116 GLU A O 1
ATOM 965 N N . MET A 1 117 ? -8.267 2.032 19.318 1.00 97.94 117 MET A N 1
ATOM 966 C CA . MET A 1 117 ? -9.496 1.371 18.878 1.00 97.94 117 MET A CA 1
ATOM 967 C C . MET A 1 117 ? -9.265 -0.031 18.279 1.00 97.94 117 MET A C 1
ATOM 969 O O . MET A 1 117 ? -10.219 -0.640 17.778 1.00 97.94 117 MET A O 1
ATOM 973 N N . GLY A 1 118 ? -8.039 -0.557 18.301 1.00 97.31 118 GLY A N 1
ATOM 974 C CA . GLY A 1 118 ? -7.685 -1.885 17.799 1.00 97.31 118 GLY A CA 1
ATOM 975 C C . GLY A 1 118 ? -7.664 -1.995 16.274 1.00 97.31 118 GLY A C 1
ATOM 976 O O . GLY A 1 118 ? -7.996 -3.055 15.742 1.00 97.31 118 GLY A O 1
ATOM 977 N N . PHE A 1 119 ? -7.366 -0.901 15.575 1.00 98.44 119 PHE A N 1
ATOM 978 C CA . PHE A 1 119 ? -7.063 -0.901 14.146 1.00 98.44 119 PHE A CA 1
ATOM 979 C C . PHE A 1 119 ? -5.565 -0.719 13.934 1.00 98.44 119 PHE A C 1
ATOM 981 O O . PHE A 1 119 ? -4.931 0.082 14.612 1.00 98.44 119 PHE A O 1
ATOM 988 N N . ASP A 1 120 ? -5.019 -1.407 12.945 1.00 98.50 120 ASP A N 1
ATOM 989 C CA . ASP A 1 120 ? -3.664 -1.160 12.479 1.00 98.50 120 ASP A CA 1
ATOM 990 C C . ASP A 1 120 ? -3.683 -0.218 11.281 1.00 98.50 120 ASP A C 1
ATOM 992 O O . ASP A 1 120 ? -4.597 -0.288 10.457 1.00 98.50 120 ASP A O 1
ATOM 996 N N . LEU A 1 121 ? -2.652 0.617 11.163 1.00 98.56 121 LEU A N 1
ATOM 997 C CA . LEU A 1 121 ? -2.320 1.275 9.904 1.00 98.56 121 LEU A CA 1
ATOM 998 C C . LEU A 1 121 ? -1.876 0.194 8.909 1.00 98.56 121 LEU A C 1
ATOM 1000 O O . LEU A 1 121 ? -1.082 -0.675 9.272 1.00 98.56 121 LEU A O 1
ATOM 1004 N N . ILE A 1 122 ? -2.412 0.225 7.692 1.00 97.81 122 ILE A N 1
ATOM 1005 C CA . ILE A 1 122 ? -2.065 -0.726 6.624 1.00 97.81 122 ILE A CA 1
ATOM 1006 C C . ILE A 1 122 ? -1.480 -0.044 5.391 1.00 97.81 122 ILE A C 1
ATOM 1008 O O . ILE A 1 122 ? -0.777 -0.707 4.641 1.00 97.81 122 ILE A O 1
ATOM 1012 N N . ASP A 1 123 ? -1.755 1.248 5.207 1.00 97.81 123 ASP A N 1
ATOM 1013 C CA . ASP A 1 123 ? -1.273 2.034 4.073 1.00 97.81 123 ASP A CA 1
ATOM 1014 C C . ASP A 1 123 ? -1.311 3.536 4.407 1.00 97.81 123 ASP A C 1
ATOM 1016 O O . ASP A 1 123 ? -2.145 3.968 5.218 1.00 97.81 123 ASP A O 1
ATOM 1020 N N . MET A 1 124 ? -0.429 4.328 3.801 1.00 96.31 124 MET A N 1
ATOM 1021 C CA . MET A 1 124 ? -0.352 5.778 3.976 1.00 96.31 124 MET A CA 1
ATOM 1022 C C . MET A 1 124 ? 0.174 6.445 2.711 1.00 96.31 124 MET A C 1
ATOM 1024 O O . MET A 1 124 ? 1.342 6.286 2.397 1.00 96.31 124 MET A O 1
ATOM 1028 N N . GLU A 1 125 ? -0.620 7.326 2.107 1.00 95.31 125 GLU A N 1
ATOM 1029 C CA . GLU A 1 125 ? -0.195 8.100 0.940 1.00 95.31 125 GLU A CA 1
ATOM 1030 C C . GLU A 1 125 ? -0.173 9.609 1.220 1.00 95.31 125 GLU A C 1
ATOM 1032 O O . GLU A 1 125 ? -1.060 10.160 1.886 1.00 95.31 125 GLU A O 1
ATOM 1037 N N . ALA A 1 126 ? 0.846 10.297 0.700 1.00 92.25 126 ALA A N 1
ATOM 1038 C CA . ALA A 1 126 ? 1.081 11.722 0.913 1.00 92.25 126 ALA A CA 1
ATOM 1039 C C . ALA A 1 126 ? 1.167 12.495 -0.409 1.00 92.25 126 ALA A C 1
ATOM 1041 O O . ALA A 1 126 ? 2.251 12.729 -0.953 1.00 92.25 126 ALA A O 1
ATOM 1042 N N . ALA A 1 127 ? 0.027 13.017 -0.863 1.00 90.44 127 ALA A N 1
ATOM 1043 C CA . ALA A 1 127 ? -0.069 13.746 -2.120 1.00 90.44 127 ALA A CA 1
ATOM 1044 C C . ALA A 1 127 ? -1.038 14.926 -2.075 1.00 90.44 127 ALA A C 1
ATOM 1046 O O . ALA A 1 127 ? -1.963 14.999 -1.268 1.00 90.44 127 ALA A O 1
ATOM 1047 N N . GLU A 1 128 ? -0.805 15.892 -2.968 1.00 87.50 128 GLU A N 1
ATOM 1048 C CA . GLU A 1 128 ? -1.636 17.098 -3.120 1.00 87.50 128 GLU A CA 1
ATOM 1049 C C . GLU A 1 128 ? -1.864 17.870 -1.803 1.00 87.50 128 GLU A C 1
ATOM 1051 O O . GLU A 1 128 ? -2.932 18.436 -1.559 1.00 87.50 128 GLU A O 1
ATOM 1056 N N . GLY A 1 129 ? -0.852 17.881 -0.927 1.00 88.75 129 GLY A N 1
ATOM 1057 C CA . GLY A 1 129 ? -0.929 18.527 0.387 1.00 88.75 129 GLY A CA 1
ATOM 1058 C C . GLY A 1 129 ? -1.885 17.836 1.363 1.00 88.75 129 GLY A C 1
ATOM 1059 O O . GLY A 1 129 ? -2.364 18.481 2.292 1.00 88.75 129 GLY A O 1
ATOM 1060 N N . SER A 1 130 ? -2.205 16.561 1.131 1.00 92.44 130 SER A N 1
ATOM 1061 C CA . SER A 1 130 ? -3.027 15.727 2.005 1.00 92.44 130 SER A CA 1
ATOM 1062 C C . SER A 1 130 ? -2.289 14.440 2.364 1.00 92.44 130 SER A C 1
ATOM 1064 O O . SER A 1 130 ? -1.577 13.870 1.543 1.00 92.44 130 SER A O 1
ATOM 1066 N N . TRP A 1 131 ? -2.508 13.978 3.586 1.00 95.56 131 TRP A N 1
ATOM 1067 C CA . TRP A 1 131 ? -2.162 12.652 4.073 1.00 95.56 131 TRP A CA 1
ATOM 1068 C C . TRP A 1 131 ? -3.422 11.799 4.059 1.00 95.56 131 TRP A C 1
ATOM 1070 O O . TRP A 1 131 ? -4.459 12.219 4.587 1.00 95.56 131 TRP A O 1
ATOM 1080 N N . VAL A 1 132 ? -3.340 10.612 3.469 1.00 97.19 132 VAL A N 1
ATOM 1081 C CA . VAL A 1 132 ? -4.423 9.631 3.427 1.00 97.19 132 VAL A CA 1
ATOM 1082 C C . VAL A 1 132 ? -3.939 8.351 4.081 1.00 97.19 132 VAL A C 1
ATOM 1084 O O . VAL A 1 132 ? -3.031 7.710 3.579 1.00 97.19 132 VAL A O 1
ATOM 1087 N N . ALA A 1 133 ? -4.566 7.975 5.189 1.00 98.19 133 ALA A N 1
ATOM 1088 C CA . ALA A 1 133 ? -4.226 6.770 5.932 1.00 98.19 133 ALA A CA 1
ATOM 1089 C C . ALA A 1 133 ? -5.342 5.740 5.814 1.00 98.19 133 ALA A C 1
ATOM 1091 O O . ALA A 1 133 ? -6.522 6.070 6.014 1.00 98.19 133 ALA A O 1
ATOM 1092 N N . LEU A 1 134 ? -4.964 4.492 5.552 1.00 98.62 134 LEU A N 1
ATOM 1093 C CA . LEU A 1 134 ? -5.865 3.352 5.606 1.00 98.62 134 LEU A CA 1
ATOM 1094 C C . LEU A 1 134 ? -5.603 2.533 6.858 1.00 98.62 134 LEU A C 1
ATOM 1096 O O . LEU A 1 134 ? -4.471 2.173 7.176 1.00 98.62 134 LEU A O 1
ATOM 1100 N N . PHE A 1 135 ? -6.681 2.187 7.543 1.00 98.69 135 PHE A N 1
ATOM 1101 C CA . PHE A 1 135 ? -6.643 1.362 8.739 1.00 98.69 135 PHE A CA 1
ATOM 1102 C C . PHE A 1 135 ? -7.486 0.120 8.536 1.00 98.69 135 PHE A C 1
ATOM 1104 O O . PHE A 1 135 ? -8.503 0.194 7.854 1.00 98.69 135 PHE A O 1
ATOM 1111 N N . ALA A 1 136 ? -7.142 -0.991 9.181 1.00 98.44 136 ALA A N 1
ATOM 1112 C CA . ALA A 1 136 ? -7.965 -2.196 9.180 1.00 98.44 136 ALA A CA 1
ATOM 1113 C C . ALA A 1 136 ? -7.807 -3.012 10.466 1.00 98.44 136 ALA A C 1
ATOM 1115 O O . ALA A 1 136 ? -6.892 -2.814 11.260 1.00 98.44 136 ALA A O 1
ATOM 1116 N N . ARG A 1 137 ? -8.727 -3.955 10.674 1.00 97.75 137 ARG A N 1
ATOM 1117 C CA . ARG A 1 137 ? -8.595 -5.040 11.652 1.00 97.75 137 ARG A CA 1
ATOM 1118 C C . ARG A 1 137 ? -8.296 -6.354 10.947 1.00 97.75 137 ARG A C 1
ATOM 1120 O O . ARG A 1 137 ? -8.448 -6.470 9.733 1.00 97.75 137 ARG A O 1
ATOM 1127 N N . ASN A 1 138 ? -7.955 -7.368 11.745 1.00 95.31 138 ASN A N 1
ATOM 1128 C CA . ASN A 1 138 ? -7.610 -8.706 11.262 1.00 95.31 138 ASN A CA 1
ATOM 1129 C C . ASN A 1 138 ? -6.419 -8.688 10.289 1.00 95.31 138 ASN A C 1
ATOM 1131 O O . ASN A 1 138 ? -6.346 -9.465 9.343 1.00 95.31 138 ASN A O 1
ATOM 1135 N N . THR A 1 139 ? -5.479 -7.775 10.529 1.00 95.00 139 THR A N 1
ATOM 1136 C CA . THR A 1 139 ? -4.255 -7.640 9.738 1.00 95.00 139 THR A CA 1
ATOM 1137 C C . THR A 1 139 ? -3.304 -8.808 9.957 1.00 95.00 139 THR A C 1
ATOM 1139 O O . THR A 1 139 ? -2.504 -9.113 9.079 1.00 95.00 139 THR A O 1
ATOM 1142 N N . GLY A 1 140 ? -3.382 -9.467 11.119 1.00 94.19 140 GLY A N 1
ATOM 1143 C CA . GLY A 1 140 ? -2.410 -10.461 11.570 1.00 94.19 140 GLY A CA 1
ATOM 1144 C C . GLY A 1 140 ? -1.120 -9.843 12.123 1.00 94.19 140 GLY A C 1
ATOM 1145 O O . GLY A 1 140 ? -0.137 -10.567 12.299 1.00 94.19 140 GLY A O 1
ATOM 1146 N N . PHE A 1 141 ? -1.098 -8.529 12.367 1.00 96.00 141 PHE A N 1
ATOM 1147 C CA . PHE A 1 141 ? 0.004 -7.860 13.049 1.00 96.00 141 PHE A CA 1
ATOM 1148 C C . PHE A 1 141 ? -0.037 -8.143 14.553 1.00 96.00 141 PHE A C 1
ATOM 1150 O O . PHE A 1 141 ? -1.082 -8.094 15.194 1.00 96.00 141 PHE A O 1
ATOM 1157 N N . ILE A 1 142 ? 1.129 -8.460 15.111 1.00 95.62 142 ILE A N 1
ATOM 1158 C CA . ILE A 1 142 ? 1.363 -8.558 16.558 1.00 95.62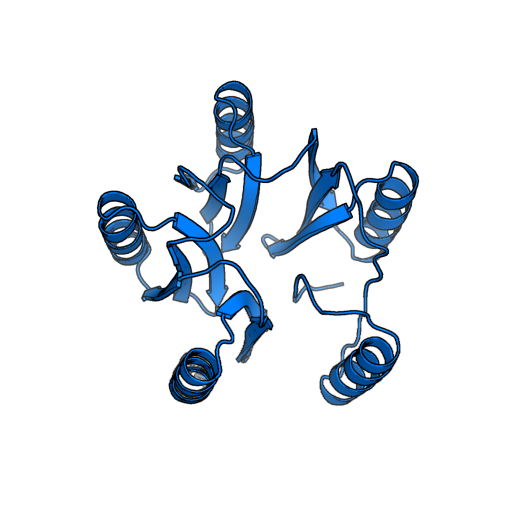 142 ILE A CA 1
ATOM 1159 C C . ILE A 1 142 ? 1.760 -7.182 17.098 1.00 95.62 142 ILE A C 1
ATOM 1161 O O . ILE A 1 142 ? 1.368 -6.794 18.194 1.00 95.62 142 ILE A O 1
ATOM 1165 N N . ALA A 1 143 ? 2.557 -6.459 16.318 1.00 94.75 143 ALA A N 1
ATOM 1166 C CA . ALA A 1 143 ? 2.962 -5.091 16.574 1.00 94.75 143 ALA A CA 1
ATOM 1167 C C . ALA A 1 143 ? 3.191 -4.393 15.233 1.00 94.75 143 ALA A C 1
ATOM 1169 O O . ALA A 1 143 ? 3.598 -5.039 14.266 1.00 94.75 143 ALA A O 1
ATOM 1170 N N . SER A 1 144 ? 2.946 -3.089 15.193 1.00 97.06 144 SER A N 1
ATOM 1171 C CA . SER A 1 144 ? 3.213 -2.234 14.042 1.00 97.06 144 SER A CA 1
ATOM 1172 C C . SER A 1 144 ? 3.632 -0.836 14.498 1.00 97.06 144 SER A C 1
ATOM 1174 O O . SER A 1 144 ? 3.208 -0.342 15.558 1.00 97.06 144 SER A O 1
ATOM 1176 N N . HIS A 1 145 ? 4.485 -0.212 13.694 1.00 97.75 145 HIS A N 1
ATOM 1177 C CA . HIS A 1 145 ? 4.918 1.175 13.828 1.00 97.75 145 HIS A CA 1
ATOM 1178 C C . HIS A 1 145 ? 5.406 1.689 12.477 1.00 97.75 145 HIS A C 1
ATOM 1180 O O . HIS A 1 145 ? 5.764 0.910 11.596 1.00 97.75 145 HIS A O 1
ATOM 1186 N N . TYR A 1 146 ? 5.430 3.007 12.324 1.00 97.94 146 TYR A N 1
ATOM 1187 C CA . TYR A 1 146 ? 5.949 3.661 11.131 1.00 97.94 146 TYR A CA 1
ATOM 1188 C C . TYR A 1 146 ? 7.159 4.527 11.469 1.00 97.94 146 TYR A C 1
ATOM 1190 O O . TYR A 1 146 ? 7.448 4.790 12.640 1.00 97.94 146 TYR A O 1
ATOM 1198 N N . ALA A 1 147 ? 7.854 4.983 10.435 1.00 97.31 147 ALA A N 1
ATOM 1199 C CA . ALA A 1 147 ? 8.886 5.992 10.556 1.00 97.31 147 ALA A CA 1
ATOM 1200 C C . ALA A 1 147 ? 9.063 6.797 9.275 1.00 97.31 147 ALA A C 1
ATOM 1202 O O . ALA A 1 147 ? 8.675 6.364 8.187 1.00 97.31 147 ALA A O 1
ATOM 1203 N N . PHE A 1 148 ? 9.715 7.946 9.435 1.00 95.88 148 PHE A N 1
ATOM 1204 C CA . PHE A 1 148 ? 10.142 8.789 8.334 1.00 95.88 148 PHE A CA 1
ATOM 1205 C C . PHE A 1 148 ? 11.663 8.774 8.192 1.00 95.88 148 PHE A C 1
ATOM 1207 O O . PHE A 1 148 ? 12.385 8.811 9.189 1.00 95.88 148 PHE A O 1
ATOM 1214 N N . SER A 1 149 ? 12.145 8.766 6.954 1.00 96.50 149 SER A N 1
ATOM 1215 C CA . SER A 1 149 ? 13.565 8.902 6.621 1.00 96.50 149 SER A CA 1
ATOM 1216 C C . SER A 1 149 ? 13.739 9.969 5.544 1.00 96.50 149 SER A C 1
ATOM 1218 O O . SER A 1 149 ? 13.003 9.982 4.560 1.00 96.50 149 SER A O 1
ATOM 1220 N N . GLU A 1 150 ? 14.691 10.885 5.715 1.00 94.31 150 GLU A N 1
ATOM 1221 C CA . GLU A 1 150 ? 14.897 11.982 4.756 1.00 94.31 150 GLU A CA 1
ATOM 1222 C C . GLU A 1 150 ? 15.588 11.502 3.479 1.00 94.31 150 GLU A C 1
ATOM 1224 O O . GLU A 1 150 ? 15.220 11.912 2.380 1.00 94.31 150 GLU A O 1
ATOM 1229 N N . THR A 1 151 ? 16.552 10.593 3.632 1.00 94.50 151 THR A N 1
ATOM 1230 C CA . THR A 1 151 ? 17.355 10.055 2.533 1.00 94.50 151 THR A CA 1
ATOM 1231 C C . THR A 1 151 ? 17.094 8.572 2.323 1.00 94.50 151 THR A C 1
ATOM 1233 O O . THR A 1 151 ? 16.646 7.853 3.225 1.00 94.50 151 THR A O 1
ATOM 1236 N N . TRP A 1 152 ? 17.423 8.086 1.128 1.00 93.19 152 TRP A N 1
ATOM 1237 C CA . TRP A 1 152 ? 17.438 6.648 0.871 1.00 93.19 152 TRP A CA 1
ATOM 1238 C C . TRP A 1 152 ? 18.386 5.895 1.819 1.00 93.19 152 TRP A C 1
ATOM 1240 O O . TRP A 1 152 ? 18.062 4.805 2.287 1.00 93.19 152 TRP A O 1
ATOM 1250 N N . GLU A 1 153 ? 19.560 6.453 2.113 1.00 95.00 153 GLU A N 1
ATOM 1251 C CA . GLU A 1 153 ? 20.559 5.813 2.969 1.00 95.00 153 GLU A CA 1
ATOM 1252 C C . GLU A 1 153 ? 20.060 5.662 4.414 1.00 95.00 153 GLU A C 1
ATOM 1254 O O . GLU A 1 153 ? 20.326 4.639 5.055 1.00 95.00 153 GLU A O 1
ATOM 1259 N N . ASP A 1 154 ? 19.314 6.650 4.919 1.00 96.19 154 ASP A N 1
ATOM 1260 C CA . ASP A 1 154 ? 18.624 6.564 6.210 1.00 96.19 154 ASP A CA 1
ATOM 1261 C C . ASP A 1 154 ? 17.565 5.466 6.202 1.00 96.19 154 ASP A C 1
ATOM 1263 O O . ASP A 1 154 ? 17.558 4.631 7.111 1.00 96.19 154 ASP A O 1
ATOM 1267 N N . LEU A 1 155 ? 16.739 5.414 5.149 1.00 96.62 155 LEU A N 1
ATOM 1268 C CA . LEU A 1 155 ? 15.719 4.380 4.993 1.00 96.62 155 LEU A CA 1
ATOM 1269 C C . LEU A 1 155 ? 16.349 2.984 5.013 1.00 96.62 155 LEU A C 1
ATOM 1271 O O . LEU A 1 155 ? 15.892 2.120 5.755 1.00 96.62 155 LEU A O 1
ATOM 1275 N N . THR A 1 156 ? 17.427 2.745 4.260 1.00 96.06 156 THR A N 1
ATOM 1276 C CA . THR A 1 156 ? 18.053 1.412 4.226 1.00 96.06 156 THR A CA 1
ATOM 1277 C C . THR A 1 156 ? 18.653 1.011 5.567 1.00 96.06 156 THR A C 1
ATOM 1279 O O . THR A 1 156 ? 18.442 -0.113 6.011 1.00 96.06 156 THR A O 1
ATOM 1282 N N . ARG A 1 157 ? 19.318 1.943 6.269 1.00 97.25 157 ARG A N 1
ATOM 1283 C CA . ARG A 1 157 ? 19.828 1.679 7.625 1.00 97.25 157 ARG A CA 1
ATOM 1284 C C . ARG A 1 157 ? 18.701 1.357 8.596 1.00 97.25 157 ARG A C 1
ATOM 1286 O O . ARG A 1 157 ? 18.898 0.594 9.541 1.00 97.25 157 ARG A O 1
ATOM 1293 N N . GLN A 1 158 ? 17.549 1.990 8.414 1.00 97.88 158 GLN A N 1
ATOM 1294 C CA . GLN A 1 158 ? 16.383 1.727 9.229 1.00 97.88 158 GLN A CA 1
ATOM 1295 C C . GLN A 1 158 ? 15.772 0.358 8.923 1.00 97.88 158 GLN A C 1
ATOM 1297 O O . GLN A 1 158 ? 15.521 -0.393 9.863 1.00 97.88 158 GLN A O 1
ATOM 1302 N N . ILE A 1 159 ? 15.589 0.018 7.647 1.00 97.75 159 ILE A N 1
ATOM 1303 C CA . ILE A 1 159 ? 15.084 -1.290 7.214 1.00 97.75 159 ILE A CA 1
ATOM 1304 C C . ILE A 1 159 ? 15.933 -2.414 7.814 1.00 97.75 159 ILE A C 1
ATOM 1306 O O . ILE A 1 159 ? 15.374 -3.320 8.430 1.00 97.75 159 ILE A O 1
ATOM 1310 N N . ASP A 1 160 ? 17.263 -2.317 7.728 1.00 97.31 160 ASP A N 1
ATOM 1311 C CA . ASP A 1 160 ? 18.171 -3.336 8.266 1.00 97.31 160 ASP A CA 1
ATOM 1312 C C . ASP A 1 160 ? 17.952 -3.542 9.780 1.00 97.31 160 ASP A C 1
ATOM 1314 O O . ASP A 1 160 ? 17.761 -4.668 10.246 1.00 97.31 160 ASP A O 1
ATOM 1318 N N . LYS A 1 161 ? 17.859 -2.447 10.550 1.00 97.88 161 LYS A N 1
ATOM 1319 C CA . LYS A 1 161 ? 17.576 -2.493 11.998 1.00 97.88 161 LYS A CA 1
ATOM 1320 C C . LYS A 1 161 ? 16.199 -3.070 12.320 1.00 97.88 161 LYS A C 1
ATOM 1322 O O . LYS A 1 161 ? 16.023 -3.720 13.350 1.00 97.88 161 LYS A O 1
ATOM 1327 N N . GLU A 1 162 ? 15.192 -2.789 11.502 1.00 97.81 162 GLU A N 1
ATOM 1328 C CA . GLU A 1 162 ? 13.841 -3.313 11.707 1.00 97.81 162 GLU A CA 1
ATOM 1329 C C . GLU A 1 162 ? 13.756 -4.804 11.366 1.00 97.81 162 GLU A C 1
ATOM 1331 O O . GLU A 1 162 ? 13.117 -5.573 12.094 1.00 97.81 162 GLU A O 1
ATOM 1336 N N . TRP A 1 163 ? 14.483 -5.247 10.340 1.00 97.38 163 TRP A N 1
ATOM 1337 C CA . TRP A 1 163 ? 14.603 -6.658 10.005 1.00 97.38 163 TRP A CA 1
ATOM 1338 C C . TRP A 1 163 ? 15.277 -7.475 11.110 1.00 97.38 163 TRP A C 1
ATOM 1340 O O . TRP A 1 163 ? 14.775 -8.563 11.415 1.00 97.38 163 TRP A O 1
ATOM 1350 N N . GLU A 1 164 ? 16.320 -6.944 11.760 1.00 96.12 164 GLU A N 1
ATOM 1351 C CA . GLU A 1 164 ? 16.981 -7.551 12.931 1.00 96.12 164 GLU A CA 1
ATOM 1352 C C . GLU A 1 164 ? 16.023 -7.739 14.121 1.00 96.12 164 GLU A C 1
ATOM 1354 O O . GLU A 1 164 ? 16.087 -8.741 14.833 1.00 96.12 164 GLU A O 1
ATOM 1359 N N . LYS A 1 165 ? 15.065 -6.822 14.313 1.00 95.69 165 LYS A N 1
ATOM 1360 C CA . LYS A 1 165 ? 14.015 -6.924 15.351 1.00 95.69 165 LYS A CA 1
ATOM 1361 C C . LYS A 1 165 ? 12.888 -7.906 14.984 1.00 95.69 165 LYS A C 1
ATOM 1363 O O . LYS A 1 165 ? 11.988 -8.183 15.794 1.00 95.69 165 LYS A O 1
ATOM 1368 N N . GLY A 1 166 ? 12.924 -8.445 13.766 1.00 95.50 166 GLY A N 1
ATOM 1369 C CA . GLY A 1 166 ? 11.909 -9.334 13.203 1.00 95.50 166 GLY A CA 1
ATOM 1370 C C . GLY A 1 166 ? 10.677 -8.611 12.652 1.00 95.50 166 GLY A C 1
ATOM 1371 O O . GLY A 1 166 ? 9.672 -9.273 12.375 1.00 95.50 166 GLY A O 1
ATOM 1372 N N . ASN A 1 167 ? 10.736 -7.285 12.508 1.00 97.06 167 ASN A N 1
ATOM 1373 C CA . ASN A 1 167 ? 9.719 -6.514 11.802 1.00 97.06 167 ASN A CA 1
ATOM 1374 C C . ASN A 1 167 ? 9.936 -6.639 10.291 1.00 97.06 167 ASN A C 1
ATOM 1376 O O . ASN A 1 167 ? 11.037 -6.947 9.835 1.00 97.06 167 ASN A O 1
ATOM 1380 N N . ARG A 1 168 ? 8.873 -6.455 9.518 1.00 97.19 168 ARG A N 1
ATOM 1381 C CA . ARG A 1 168 ? 8.850 -6.580 8.059 1.00 97.19 168 ARG A CA 1
ATOM 1382 C C . ARG A 1 168 ? 8.116 -5.403 7.444 1.00 97.19 168 ARG A C 1
ATOM 1384 O O . ARG A 1 168 ? 7.273 -4.803 8.113 1.00 97.19 168 ARG A O 1
ATOM 1391 N N . ILE A 1 169 ? 8.479 -5.062 6.218 1.00 96.88 169 ILE A N 1
ATOM 1392 C CA . ILE A 1 169 ? 7.932 -3.906 5.514 1.00 96.88 169 ILE A CA 1
ATOM 1393 C C . ILE A 1 169 ? 6.495 -4.227 5.102 1.00 96.88 169 ILE A C 1
ATOM 1395 O O . ILE A 1 169 ? 6.212 -5.275 4.529 1.00 96.88 169 ILE A O 1
ATOM 1399 N N . VAL A 1 170 ? 5.578 -3.324 5.425 1.00 95.88 170 VAL A N 1
ATOM 1400 C CA . VAL A 1 170 ? 4.170 -3.410 5.021 1.00 95.88 170 VAL A CA 1
ATOM 1401 C C . VAL A 1 170 ? 3.892 -2.470 3.859 1.00 95.88 170 VAL A C 1
ATOM 1403 O O . VAL A 1 170 ? 3.196 -2.871 2.938 1.00 95.88 170 VAL A O 1
ATOM 1406 N N . ASN A 1 171 ? 4.431 -1.253 3.925 1.00 96.31 171 ASN A N 1
ATOM 1407 C CA . ASN A 1 171 ? 4.269 -0.219 2.912 1.00 96.31 171 ASN A CA 1
ATOM 1408 C C . ASN A 1 171 ? 5.480 0.727 2.954 1.00 96.31 171 ASN A C 1
ATOM 1410 O O . ASN A 1 171 ? 5.998 1.035 4.039 1.00 96.31 171 ASN A O 1
ATOM 1414 N N . LEU A 1 172 ? 5.941 1.154 1.783 1.00 95.00 172 LEU A N 1
ATOM 1415 C CA . LEU A 1 172 ? 6.932 2.205 1.598 1.00 95.00 172 LEU A CA 1
ATOM 1416 C C . LEU A 1 172 ? 6.348 3.263 0.681 1.00 95.00 172 LEU A C 1
ATOM 1418 O O . LEU A 1 172 ? 5.967 2.950 -0.435 1.00 95.00 172 LEU A O 1
ATOM 1422 N N . GLU A 1 173 ? 6.425 4.523 1.089 1.00 92.94 173 GLU A N 1
ATOM 1423 C CA . GLU A 1 173 ? 6.043 5.626 0.213 1.00 92.94 173 GLU A CA 1
ATOM 1424 C C . GLU A 1 173 ? 7.078 6.732 0.203 1.00 92.94 173 GLU A C 1
ATOM 1426 O O . GLU A 1 173 ? 7.824 6.933 1.164 1.00 92.94 173 GLU A O 1
ATOM 1431 N N . TYR A 1 174 ? 7.125 7.478 -0.897 1.00 91.50 174 TYR A N 1
ATOM 1432 C CA . TYR A 1 174 ? 7.912 8.700 -0.972 1.00 91.50 174 TYR A CA 1
ATOM 1433 C C . TYR A 1 174 ? 7.018 9.884 -1.309 1.00 91.50 174 TYR A C 1
ATOM 1435 O O . TYR A 1 174 ? 6.633 10.104 -2.457 1.00 91.50 174 TYR A O 1
ATOM 1443 N N . GLY A 1 175 ? 6.780 10.717 -0.305 1.00 87.62 175 GLY A N 1
ATOM 1444 C CA . GLY A 1 175 ? 5.936 11.894 -0.415 1.00 87.62 175 GLY A CA 1
ATOM 1445 C C . GLY A 1 175 ? 6.429 12.994 0.510 1.00 87.62 175 GLY A C 1
ATOM 1446 O O . GLY A 1 175 ? 7.149 12.757 1.479 1.00 87.62 175 GLY A O 1
ATOM 1447 N N . SER A 1 176 ? 6.083 14.244 0.204 1.00 86.31 176 SER A N 1
ATOM 1448 C CA . SER A 1 176 ? 6.505 15.400 1.015 1.00 86.31 176 SER A CA 1
ATOM 1449 C C . SER A 1 176 ? 8.024 15.456 1.294 1.00 86.31 176 SER A C 1
ATOM 1451 O O . SER A 1 176 ? 8.438 15.831 2.389 1.00 86.31 176 SER A O 1
ATOM 1453 N N . ASN A 1 177 ? 8.842 15.083 0.298 1.00 88.69 177 ASN A N 1
ATOM 1454 C CA . ASN A 1 177 ? 10.313 15.032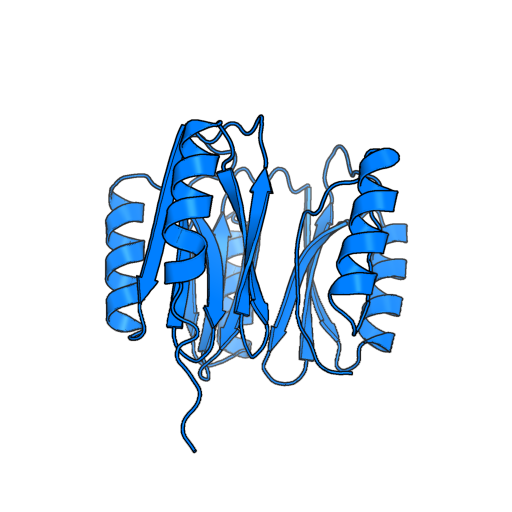 0.344 1.00 88.69 177 ASN A CA 1
ATOM 1455 C C . ASN A 1 177 ? 10.920 14.098 1.410 1.00 88.69 177 ASN A C 1
ATOM 1457 O O . ASN A 1 177 ? 12.034 14.340 1.865 1.00 88.69 177 ASN A O 1
ATOM 1461 N N . ARG A 1 178 ? 10.216 13.035 1.804 1.00 92.56 178 ARG A N 1
ATOM 1462 C CA . ARG A 1 178 ? 10.715 12.019 2.739 1.00 92.56 178 ARG A CA 1
ATOM 1463 C C . ARG A 1 178 ? 10.143 10.650 2.409 1.00 92.56 178 ARG A C 1
ATOM 1465 O O . ARG A 1 178 ? 9.072 10.539 1.817 1.00 92.56 178 ARG A O 1
ATOM 1472 N N . TRP A 1 179 ? 10.859 9.619 2.823 1.00 95.06 179 TRP A N 1
ATOM 1473 C CA . TRP A 1 179 ? 10.370 8.253 2.836 1.00 95.06 179 TRP A CA 1
ATOM 1474 C C . TRP A 1 179 ? 9.481 8.041 4.054 1.00 95.06 179 TRP A C 1
ATOM 1476 O O . TRP A 1 179 ? 9.882 8.359 5.171 1.00 95.06 179 TRP A O 1
ATOM 1486 N N . PHE A 1 180 ? 8.295 7.495 3.839 1.00 95.69 180 PHE A N 1
ATOM 1487 C CA . PHE A 1 180 ? 7.482 6.848 4.852 1.00 95.69 180 PHE A CA 1
ATOM 1488 C C . PHE A 1 180 ? 7.737 5.343 4.777 1.00 95.69 180 PHE A C 1
ATOM 1490 O O . PHE A 1 180 ? 7.839 4.771 3.693 1.00 95.69 180 PHE A O 1
ATOM 1497 N N . SER A 1 181 ? 7.854 4.700 5.933 1.00 97.38 181 SER A N 1
ATOM 1498 C CA . SER A 1 181 ? 7.965 3.248 6.018 1.00 97.38 181 SER A CA 1
ATOM 1499 C C . SER A 1 181 ? 7.098 2.720 7.146 1.00 97.38 181 SER A C 1
ATOM 1501 O O . SER A 1 181 ? 7.213 3.167 8.289 1.00 97.38 181 SER A O 1
ATOM 1503 N N . LEU A 1 182 ? 6.227 1.770 6.821 1.00 98.25 182 LEU A N 1
ATOM 1504 C CA . LEU A 1 182 ? 5.396 1.049 7.773 1.00 98.25 182 LEU A CA 1
ATOM 1505 C C . LEU A 1 182 ? 5.977 -0.341 7.996 1.00 98.25 182 LEU A C 1
ATOM 1507 O O . LEU A 1 182 ? 6.176 -1.107 7.053 1.00 98.25 182 LEU A O 1
ATOM 1511 N N . TYR A 1 183 ? 6.192 -0.682 9.260 1.00 98.12 183 TYR A N 1
ATOM 1512 C CA . TYR A 1 183 ? 6.711 -1.973 9.673 1.00 98.12 183 TYR A CA 1
ATOM 1513 C C . TYR A 1 183 ? 5.696 -2.712 10.532 1.00 98.12 183 TYR A C 1
ATOM 1515 O O . TYR A 1 183 ? 4.986 -2.116 11.348 1.00 98.12 183 TYR A O 1
ATOM 1523 N N . ALA A 1 184 ? 5.677 -4.035 10.408 1.00 97.38 184 ALA A N 1
ATOM 1524 C CA . ALA A 1 184 ? 4.916 -4.881 11.307 1.00 97.38 184 ALA A CA 1
ATOM 1525 C C . ALA A 1 184 ? 5.614 -6.202 11.622 1.00 97.38 184 ALA A C 1
ATOM 1527 O O . ALA A 1 184 ? 6.336 -6.777 10.806 1.00 97.38 184 ALA A O 1
ATOM 1528 N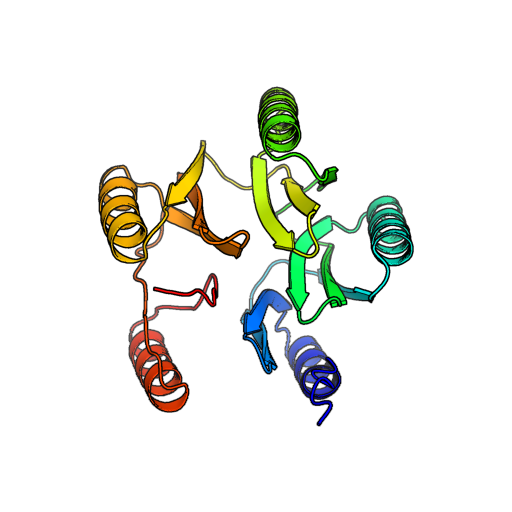 N . LYS A 1 185 ? 5.334 -6.721 12.817 1.00 96.69 185 LYS A N 1
ATOM 1529 C CA . LYS A 1 185 ? 5.698 -8.070 13.245 1.00 96.69 185 LYS A CA 1
ATOM 1530 C C . LYS A 1 185 ? 4.508 -8.996 13.084 1.00 96.69 185 LYS A C 1
ATOM 1532 O O . LYS A 1 185 ? 3.399 -8.668 13.504 1.00 96.69 185 LYS A O 1
ATOM 1537 N N . ARG A 1 186 ? 4.738 -10.180 12.527 1.00 94.56 186 ARG A N 1
ATOM 1538 C CA . ARG A 1 186 ? 3.728 -11.234 12.362 1.00 94.56 186 ARG A CA 1
ATOM 1539 C C . ARG A 1 186 ? 4.197 -12.501 13.070 1.00 94.56 186 ARG A C 1
ATOM 1541 O O . ARG A 1 186 ? 5.372 -12.639 13.399 1.00 94.56 186 ARG A O 1
ATOM 1548 N N . LYS A 1 187 ? 3.280 -13.448 13.300 1.00 91.94 187 LYS A N 1
ATOM 1549 C CA . LYS A 1 187 ? 3.632 -14.757 13.887 1.00 91.94 187 LYS A CA 1
ATOM 1550 C C . LYS A 1 187 ? 4.612 -15.527 12.998 1.00 91.94 187 LYS A C 1
ATOM 1552 O O . LYS A 1 187 ? 5.491 -16.215 13.502 1.00 91.94 187 LYS A O 1
ATOM 1557 N N . ILE A 1 188 ? 4.436 -15.398 11.686 1.00 88.00 188 ILE A N 1
ATOM 1558 C CA . ILE A 1 188 ? 5.331 -15.925 10.663 1.00 88.00 188 ILE A CA 1
ATOM 1559 C C . ILE A 1 188 ? 5.732 -14.729 9.805 1.00 88.00 188 ILE A C 1
ATOM 1561 O O . ILE A 1 188 ? 4.881 -14.143 9.135 1.00 88.00 188 ILE A O 1
ATOM 1565 N N . SER A 1 189 ? 7.004 -14.347 9.877 1.00 83.44 189 SER A N 1
ATOM 1566 C CA . SER A 1 189 ? 7.572 -13.274 9.063 1.00 83.44 189 SER A CA 1
ATOM 1567 C C . SER A 1 189 ? 8.340 -13.899 7.898 1.00 83.44 189 SER A C 1
ATOM 1569 O O . SER A 1 189 ? 9.240 -14.703 8.157 1.00 83.44 189 SER A O 1
ATOM 1571 N N . PRO A 1 190 ? 8.011 -13.570 6.638 1.00 85.75 190 PRO A N 1
ATOM 1572 C CA . PRO A 1 190 ? 8.785 -14.045 5.501 1.00 85.75 190 PRO A CA 1
ATOM 1573 C C . PRO A 1 190 ? 10.202 -13.455 5.519 1.00 85.75 190 PRO A C 1
ATOM 1575 O O . PRO A 1 190 ? 10.485 -12.468 6.206 1.00 85.75 190 PRO A O 1
ATOM 1578 N N . GLU A 1 191 ? 11.102 -14.069 4.760 1.00 91.62 191 GLU A N 1
ATOM 1579 C CA . GLU A 1 191 ? 12.347 -13.412 4.371 1.00 91.62 191 GLU A CA 1
ATOM 1580 C C . GLU A 1 191 ? 12.023 -12.283 3.381 1.00 91.62 191 GLU A C 1
ATOM 1582 O O . GLU A 1 191 ? 11.178 -12.448 2.499 1.00 91.62 191 GLU A O 1
ATOM 1587 N N . GLU A 1 192 ? 12.672 -11.132 3.545 1.00 95.12 192 GLU A N 1
ATOM 1588 C CA . GLU A 1 192 ? 12.474 -9.952 2.706 1.00 95.12 192 GLU A CA 1
ATOM 1589 C C . GLU A 1 192 ? 13.810 -9.444 2.178 1.00 95.12 192 GLU A C 1
ATOM 1591 O O . GLU A 1 192 ? 14.859 -9.622 2.792 1.00 95.12 192 GLU A O 1
ATOM 1596 N N . LEU A 1 193 ? 13.743 -8.786 1.028 1.00 95.50 193 LEU A N 1
ATOM 1597 C CA . LEU A 1 193 ? 14.819 -7.984 0.471 1.00 95.50 193 LEU A CA 1
ATOM 1598 C C . LEU A 1 193 ? 14.205 -6.820 -0.303 1.00 95.50 193 LEU A C 1
ATOM 1600 O O . LEU A 1 193 ? 13.058 -6.905 -0.746 1.00 95.50 193 LEU A O 1
ATOM 1604 N N . TYR A 1 194 ? 14.980 -5.765 -0.532 1.00 94.06 194 TYR A N 1
ATOM 1605 C CA . TYR A 1 194 ? 14.591 -4.679 -1.426 1.00 94.06 194 TYR A CA 1
ATOM 1606 C C . TYR A 1 194 ? 15.460 -4.673 -2.688 1.00 94.06 194 TYR A C 1
ATOM 1608 O O . TYR A 1 194 ? 16.623 -5.081 -2.691 1.00 94.06 194 TYR A O 1
ATOM 1616 N N . ILE A 1 195 ? 14.896 -4.176 -3.790 1.00 93.62 195 ILE A N 1
ATOM 1617 C CA . ILE A 1 195 ? 15.611 -3.980 -5.053 1.00 93.62 195 ILE A CA 1
ATOM 1618 C C . ILE A 1 195 ? 15.459 -2.524 -5.466 1.00 93.62 195 ILE A C 1
ATOM 1620 O O . ILE A 1 195 ? 14.360 -2.077 -5.776 1.00 93.62 195 ILE A O 1
ATOM 1624 N N . ARG A 1 196 ? 16.580 -1.810 -5.592 1.00 91.81 196 ARG A N 1
ATOM 1625 C CA . ARG A 1 196 ? 16.611 -0.461 -6.169 1.00 91.81 196 ARG A CA 1
ATOM 1626 C C . ARG A 1 196 ? 17.305 -0.470 -7.524 1.00 91.81 196 ARG A C 1
ATOM 1628 O O . ARG A 1 196 ? 18.440 -0.939 -7.651 1.00 91.81 196 ARG A O 1
ATOM 1635 N N . LYS A 1 197 ? 16.625 0.044 -8.553 1.00 91.50 197 LYS A N 1
ATOM 1636 C CA . LYS A 1 197 ? 17.172 0.253 -9.904 1.00 91.50 197 LYS A CA 1
ATOM 1637 C C . LYS A 1 197 ? 16.563 1.511 -10.521 1.00 91.50 197 LYS A C 1
ATOM 1639 O O . LYS A 1 197 ? 15.350 1.653 -10.542 1.00 91.50 197 LYS A O 1
ATOM 1644 N N . HIS A 1 198 ? 17.405 2.373 -11.089 1.00 86.38 198 HIS A N 1
ATOM 1645 C CA . HIS A 1 198 ? 16.957 3.559 -11.834 1.00 86.38 198 HIS A CA 1
ATOM 1646 C C . HIS A 1 198 ? 16.473 3.227 -13.257 1.00 86.38 198 HIS A C 1
ATOM 1648 O O . HIS A 1 198 ? 15.709 3.982 -13.850 1.00 86.38 198 HIS A O 1
ATOM 1654 N N . ASP A 1 199 ? 16.915 2.093 -13.811 1.00 87.56 199 ASP A N 1
ATOM 1655 C CA . ASP A 1 199 ? 16.503 1.606 -15.128 1.00 87.56 199 ASP A CA 1
ATOM 1656 C C . ASP A 1 199 ? 15.424 0.525 -14.997 1.00 87.56 199 ASP A C 1
ATOM 1658 O O . ASP A 1 199 ? 15.645 -0.522 -14.382 1.00 87.56 199 ASP A O 1
ATOM 1662 N N . TYR A 1 200 ? 14.278 0.739 -15.647 1.00 85.94 200 TYR A N 1
ATOM 1663 C CA . TYR A 1 200 ? 13.160 -0.206 -15.639 1.00 85.94 200 TYR A CA 1
ATOM 1664 C C . TYR A 1 200 ? 13.538 -1.576 -16.224 1.00 85.94 200 TYR A C 1
ATOM 1666 O O . TYR A 1 200 ? 13.057 -2.611 -15.754 1.00 85.94 200 TYR A O 1
ATOM 1674 N N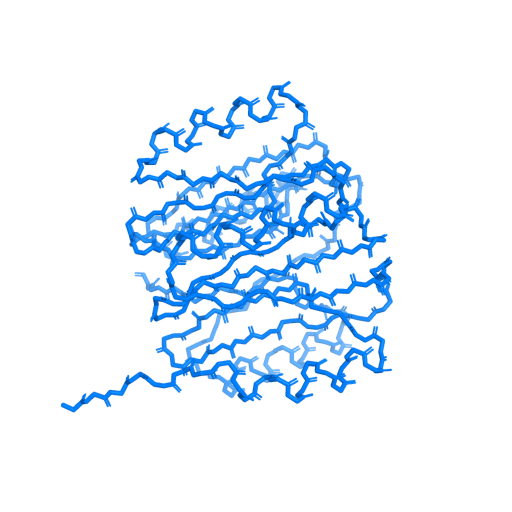 . LYS A 1 201 ? 14.422 -1.631 -17.236 1.00 91.50 201 LYS A N 1
ATOM 1675 C CA . LYS A 1 201 ? 14.861 -2.921 -17.797 1.00 91.50 201 LYS A CA 1
ATOM 1676 C C . LYS A 1 201 ? 15.703 -3.693 -16.779 1.00 91.50 201 LYS A C 1
ATOM 1678 O O . LYS A 1 201 ? 15.490 -4.893 -16.611 1.00 91.50 201 LYS A O 1
ATOM 1683 N N . ALA A 1 202 ? 16.621 -3.026 -16.085 1.00 93.88 202 ALA A N 1
ATOM 1684 C CA . ALA A 1 202 ? 17.414 -3.599 -15.004 1.00 93.88 202 ALA A CA 1
ATOM 1685 C C . ALA A 1 202 ? 16.543 -4.025 -13.817 1.00 93.88 202 ALA A C 1
ATOM 1687 O O . ALA A 1 202 ? 16.723 -5.140 -13.328 1.00 93.88 202 ALA A O 1
ATOM 1688 N N . PHE A 1 203 ? 15.569 -3.200 -13.417 1.00 92.31 203 PHE A N 1
ATOM 1689 C CA . PHE A 1 203 ? 14.568 -3.545 -12.403 1.00 92.31 203 PHE A CA 1
ATOM 1690 C C . PHE A 1 203 ? 13.861 -4.855 -12.761 1.00 92.31 203 PHE A C 1
ATOM 1692 O O . PHE A 1 203 ? 13.916 -5.829 -12.013 1.00 92.31 203 PHE A O 1
ATOM 1699 N N . ARG A 1 204 ? 13.299 -4.937 -13.974 1.00 93.25 204 ARG A N 1
ATOM 1700 C CA . ARG A 1 204 ? 12.589 -6.130 -14.451 1.00 93.25 204 ARG A CA 1
ATOM 1701 C C . ARG A 1 204 ? 13.487 -7.368 -14.516 1.00 93.25 204 ARG A C 1
ATOM 1703 O O . ARG A 1 204 ? 13.012 -8.473 -14.260 1.00 93.25 204 ARG A O 1
ATOM 1710 N N . ARG A 1 205 ? 14.765 -7.218 -14.885 1.00 96.38 205 ARG A N 1
ATOM 1711 C CA . ARG A 1 205 ? 15.729 -8.333 -14.869 1.00 96.38 205 ARG A CA 1
ATOM 1712 C C . ARG A 1 205 ? 15.973 -8.838 -13.448 1.00 96.38 205 ARG A C 1
ATOM 1714 O O . ARG A 1 205 ? 15.890 -10.045 -13.248 1.00 96.38 205 ARG A O 1
ATOM 1721 N N . ALA A 1 206 ? 16.212 -7.938 -12.496 1.00 96.56 206 ALA A 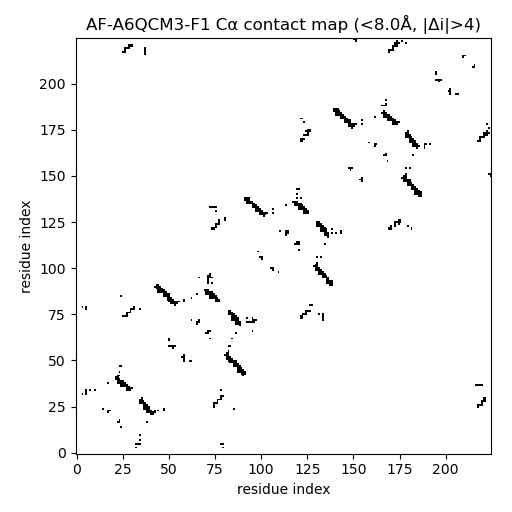N 1
ATOM 1722 C CA . ALA A 1 206 ? 16.436 -8.291 -11.096 1.00 96.56 206 ALA A CA 1
ATOM 1723 C C . ALA A 1 206 ? 15.209 -8.996 -10.495 1.00 96.56 206 ALA A C 1
ATOM 1725 O O . ALA A 1 206 ? 15.326 -10.110 -9.997 1.00 96.56 206 ALA A O 1
ATOM 1726 N N . VAL A 1 207 ? 14.012 -8.423 -10.661 1.00 95.50 207 VAL A N 1
ATOM 1727 C CA . VAL A 1 207 ? 12.745 -9.032 -10.216 1.00 95.50 207 VAL A CA 1
ATOM 1728 C C . VAL A 1 207 ? 12.590 -10.462 -10.744 1.00 95.50 207 VAL A C 1
ATOM 1730 O O . VAL A 1 207 ? 12.302 -11.382 -9.984 1.00 95.50 207 VAL A O 1
ATOM 1733 N N . ARG A 1 208 ? 12.848 -10.689 -12.039 1.00 96.38 208 ARG A N 1
ATOM 1734 C CA . ARG A 1 208 ? 12.769 -12.030 -12.641 1.00 96.38 208 ARG A CA 1
ATOM 1735 C C . ARG A 1 208 ? 13.783 -13.017 -12.068 1.00 96.38 208 ARG A C 1
ATOM 1737 O O . ARG A 1 208 ? 13.500 -14.209 -12.071 1.00 96.38 208 ARG A O 1
ATOM 1744 N N . GLN A 1 209 ? 14.960 -12.562 -11.643 1.00 97.38 209 GLN A N 1
ATOM 1745 C CA . GLN A 1 209 ? 15.939 -13.429 -10.983 1.00 97.38 209 GLN A CA 1
ATOM 1746 C C . GLN A 1 209 ? 15.421 -13.868 -9.612 1.00 97.38 209 GLN A C 1
ATOM 1748 O O . GLN A 1 209 ? 15.429 -15.060 -9.324 1.00 97.38 209 GLN A O 1
ATOM 1753 N N . TYR A 1 210 ? 14.866 -12.942 -8.831 1.00 97.06 210 TYR A N 1
ATOM 1754 C CA . TYR A 1 210 ? 14.300 -13.246 -7.516 1.00 97.06 210 TYR A CA 1
ATOM 1755 C C . TYR A 1 210 ? 13.029 -14.100 -7.587 1.00 97.06 210 TYR A C 1
ATOM 1757 O O . TYR A 1 210 ? 12.851 -15.013 -6.783 1.00 97.06 210 TYR A O 1
ATOM 1765 N N . TRP A 1 211 ? 12.199 -13.927 -8.618 1.00 96.12 211 TRP A N 1
ATOM 1766 C CA . TRP A 1 211 ? 11.054 -14.813 -8.850 1.00 96.12 211 TRP A CA 1
ATOM 1767 C C . TRP A 1 211 ? 11.446 -16.284 -9.026 1.00 96.12 211 TRP A C 1
ATOM 1769 O O . TRP A 1 211 ? 10.705 -17.157 -8.564 1.00 96.12 211 TRP A O 1
ATOM 1779 N N . LYS A 1 212 ? 12.601 -16.567 -9.651 1.00 97.12 212 LYS A N 1
ATOM 1780 C CA . LYS A 1 212 ? 13.109 -17.939 -9.848 1.00 97.12 212 LYS A CA 1
ATOM 1781 C C . LYS A 1 212 ? 13.503 -18.623 -8.542 1.00 97.12 212 LYS A C 1
ATOM 1783 O O . LYS A 1 212 ? 13.447 -19.843 -8.479 1.00 97.12 212 LYS A O 1
ATOM 1788 N N . VAL A 1 213 ? 13.883 -17.850 -7.527 1.00 96.38 213 VAL A N 1
ATOM 1789 C CA . VAL A 1 213 ? 14.270 -18.354 -6.200 1.00 96.38 213 VAL A CA 1
ATOM 1790 C C . VAL A 1 213 ? 13.159 -18.169 -5.161 1.00 96.38 213 VAL A C 1
ATOM 1792 O O . VAL A 1 213 ? 13.407 -18.233 -3.967 1.00 96.38 213 VAL A O 1
ATOM 1795 N N . GLY A 1 214 ? 11.918 -17.958 -5.611 1.00 95.06 214 GLY A N 1
ATOM 1796 C CA . GLY A 1 214 ? 10.726 -18.005 -4.757 1.00 95.06 214 GLY A CA 1
ATOM 1797 C C . GLY A 1 214 ? 10.235 -16.662 -4.215 1.00 95.06 214 GLY A C 1
ATOM 1798 O O . GLY A 1 214 ? 9.101 -16.592 -3.754 1.00 95.06 214 GLY A O 1
ATOM 1799 N N . TYR A 1 215 ? 11.001 -15.581 -4.354 1.00 96.00 215 TYR A N 1
ATOM 1800 C CA . TYR A 1 215 ? 10.584 -14.253 -3.894 1.00 96.00 215 TYR A CA 1
ATOM 1801 C C . TYR A 1 215 ? 9.437 -13.696 -4.737 1.00 96.00 215 TYR A C 1
ATOM 1803 O O . TYR A 1 215 ? 9.304 -14.014 -5.923 1.00 96.00 215 TYR A O 1
ATOM 1811 N N . ARG A 1 216 ? 8.611 -12.832 -4.147 1.00 94.81 216 ARG A N 1
ATOM 1812 C CA . ARG A 1 216 ? 7.509 -12.119 -4.809 1.00 94.81 216 ARG A CA 1
ATOM 1813 C C . ARG A 1 216 ? 7.540 -10.648 -4.400 1.00 94.81 216 ARG A C 1
ATOM 1815 O O . ARG A 1 216 ? 8.174 -10.303 -3.413 1.00 94.81 216 ARG A O 1
ATOM 1822 N N . ILE A 1 217 ? 6.908 -9.798 -5.204 1.00 94.94 217 ILE A N 1
ATOM 1823 C CA . ILE A 1 217 ? 6.784 -8.372 -4.890 1.00 94.94 217 ILE A CA 1
ATOM 1824 C C . ILE A 1 217 ? 5.609 -8.222 -3.929 1.00 94.94 217 ILE A C 1
ATOM 1826 O O . ILE A 1 217 ? 4.535 -8.748 -4.220 1.00 94.94 217 ILE A O 1
ATOM 1830 N N . THR A 1 218 ? 5.824 -7.531 -2.818 1.00 92.88 218 THR A N 1
ATOM 1831 C CA . THR A 1 218 ? 4.781 -7.196 -1.841 1.00 92.88 218 THR A CA 1
ATOM 1832 C C . THR A 1 218 ? 4.425 -5.717 -1.852 1.00 92.88 218 THR A C 1
ATOM 1834 O O . THR A 1 218 ? 3.304 -5.398 -1.490 1.00 92.88 218 THR A O 1
ATOM 1837 N N . ASP A 1 219 ? 5.344 -4.861 -2.300 1.00 94.00 219 ASP A N 1
ATOM 1838 C CA . ASP A 1 219 ? 5.214 -3.404 -2.284 1.00 94.00 219 ASP A CA 1
ATOM 1839 C C . ASP A 1 219 ? 6.126 -2.780 -3.361 1.00 94.00 219 ASP A C 1
ATOM 1841 O O . ASP A 1 219 ? 7.171 -3.360 -3.713 1.00 94.00 219 ASP A O 1
ATOM 1845 N N . LEU A 1 220 ? 5.732 -1.634 -3.917 1.00 92.88 220 LEU A N 1
ATOM 1846 C CA . LEU A 1 220 ? 6.491 -0.857 -4.896 1.00 92.88 220 LEU A CA 1
ATOM 1847 C C . LEU A 1 220 ? 6.427 0.637 -4.579 1.00 92.88 220 LEU A C 1
ATOM 1849 O O . LEU A 1 220 ? 5.378 1.248 -4.683 1.00 92.88 220 LEU A O 1
ATOM 1853 N N . ALA A 1 221 ? 7.590 1.259 -4.402 1.00 91.19 221 ALA A N 1
ATOM 1854 C CA . ALA A 1 221 ? 7.685 2.700 -4.190 1.00 91.19 221 ALA A CA 1
ATOM 1855 C C . ALA A 1 221 ? 8.583 3.375 -5.233 1.00 91.19 221 ALA A C 1
ATOM 1857 O O . ALA A 1 221 ? 9.578 2.804 -5.701 1.00 91.19 221 ALA A O 1
ATOM 1858 N N . THR A 1 222 ? 8.279 4.630 -5.573 1.00 88.94 222 THR A N 1
ATOM 1859 C CA . THR A 1 222 ? 9.170 5.490 -6.365 1.00 88.94 222 THR A CA 1
ATOM 1860 C C . THR A 1 222 ? 9.512 6.750 -5.583 1.00 88.94 222 THR A C 1
ATOM 1862 O O . THR A 1 222 ? 8.654 7.594 -5.377 1.00 88.94 222 THR A O 1
ATOM 1865 N N . GLY A 1 223 ? 10.787 6.936 -5.239 1.00 86.31 223 GLY A N 1
ATOM 1866 C CA . GLY A 1 223 ? 11.239 8.116 -4.501 1.00 86.31 223 GLY A CA 1
ATOM 1867 C C . GLY A 1 223 ? 12.488 8.773 -5.067 1.00 86.31 223 GLY A C 1
ATOM 1868 O O . GLY A 1 223 ? 13.105 8.283 -6.021 1.00 86.31 223 GLY A O 1
ATOM 1869 N N . ARG A 1 224 ? 12.842 9.922 -4.487 1.00 78.38 224 ARG A N 1
ATOM 1870 C CA . ARG A 1 224 ? 14.102 10.622 -4.777 1.00 78.38 224 ARG A CA 1
ATOM 1871 C C . ARG A 1 224 ? 15.198 10.156 -3.815 1.00 78.38 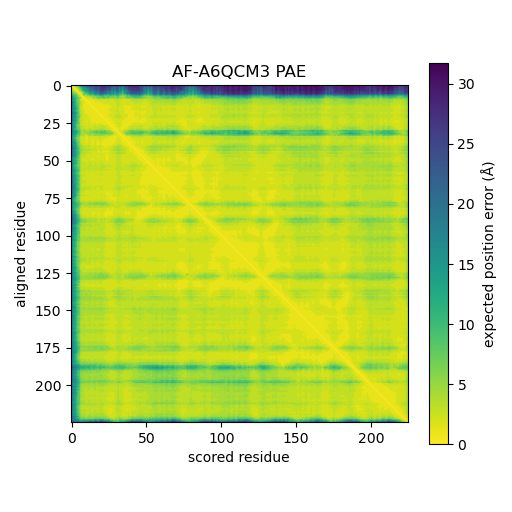224 ARG A C 1
ATOM 1873 O O . ARG A 1 224 ? 14.918 9.474 -2.831 1.00 78.38 224 ARG A O 1
ATOM 1880 N N . ASN A 1 225 ? 16.437 10.479 -4.179 1.00 60.03 225 ASN A N 1
ATOM 1881 C CA . ASN A 1 225 ? 17.617 10.225 -3.353 1.00 60.03 225 ASN A CA 1
ATOM 1882 C C . ASN A 1 225 ? 17.563 11.074 -2.087 1.00 60.03 225 ASN A C 1
ATOM 1884 O O . ASN A 1 225 ? 17.311 12.290 -2.260 1.00 60.03 225 ASN A O 1
#

Mean predicted aligned error: 4.05 Å

Foldseek 3Di:
DDDDPLDCVVCPVVQVVLVVVQWDWQEWEEDQHYIDTFIDHPFQFPDKDKDKALDPVVVVVVVVVVVVVQWAWQEWYDYPRIIMTMITDRGQWGPKDKDKDLDVVVVVVVQVVVVVVQWHWQYWYADPSMIMTMITHRPQFPDKDKDKAQDPVRVVVVQVVCVVVQWDWREWEAYPNIIMTMITHHPDRDDDDDDDDPDPVVVVVVQVVVVVVPDGDNYDYDYDD

Secondary structure (DSSP, 8-state):
-------THHHHHHHHHHHHTTEEEEEEEEETTEEEEEEEES-S--EEEEEEESSHHHHHHHHHHHHHTT-EEEEEEEETTEEEEEEEESSS-EEEEEEEES-HHHHHHHHHHHHHTT-EEEEEEEETTEEEEEEEE---EEEEEEEEESSHHHHHHHHHHHHHTT-EEEEEEEETTEEEEEEEEESSPPP------SSHHHHHHHHHHHHHTT-----------

Radius of gyration: 16.97 Å; Cα contacts (8 Å, |Δi|>4): 412; chains: 1; bounding box: 42×40×44 Å